Protein AF-A0A5C8KS01-F1 (afdb_monomer)

Nearest PDB structures (foldseek):
  8uso-assembly1_A  TM=6.488E-01  e=6.818E-02  Homo sapiens
  5ig3-assembly1_B  TM=6.214E-01  e=7.625E-02  Homo sapiens
  8uso-assembly1_C  TM=5.713E-01  e=5.153E-02  Homo sapiens
  1hkx-assembly1_C  TM=5.402E-01  e=4.357E-02  Mus musculus
  7rec-assembly1_E-2  TM=4.738E-01  e=1.193E-01  Homo sapiens

Organism: NCBI:txid2699169

Structure (mmCIF, N/CA/C/O backbone):
data_AF-A0A5C8KS01-F1
#
_entry.id   AF-A0A5C8KS01-F1
#
loop_
_atom_site.group_PDB
_atom_site.id
_atom_site.type_symbol
_atom_site.label_atom_id
_atom_site.label_alt_id
_atom_site.label_comp_id
_atom_site.label_asym_id
_atom_site.label_entity_id
_atom_site.label_seq_id
_atom_site.pdbx_PDB_ins_code
_atom_site.Cartn_x
_atom_site.Cartn_y
_atom_site.Cartn_z
_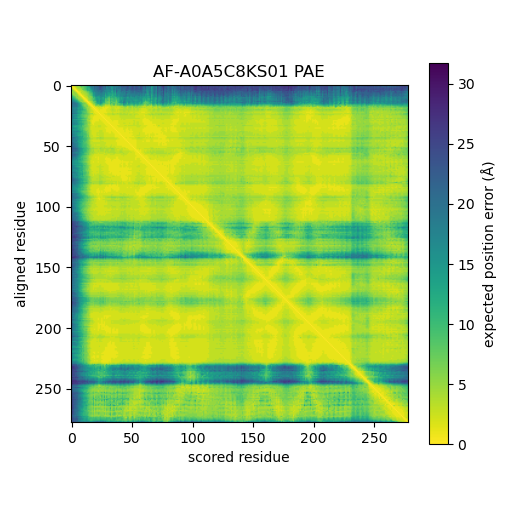atom_site.occupancy
_atom_site.B_iso_or_equiv
_atom_site.auth_seq_id
_atom_site.auth_comp_id
_atom_site.auth_asym_id
_atom_site.auth_atom_id
_atom_site.pdbx_PDB_model_num
ATOM 1 N N . MET A 1 1 ? -44.933 -13.388 -40.895 1.00 38.81 1 MET A N 1
ATOM 2 C CA . MET A 1 1 ? -43.788 -14.062 -40.245 1.00 38.81 1 MET A CA 1
ATOM 3 C C . MET A 1 1 ? -43.087 -13.058 -39.343 1.00 38.81 1 MET A C 1
ATOM 5 O O . MET A 1 1 ? -42.485 -12.131 -39.861 1.00 38.81 1 MET A O 1
ATOM 9 N N . LYS A 1 2 ? -43.243 -13.172 -38.019 1.00 42.97 2 LYS A N 1
ATOM 10 C CA . LYS A 1 2 ? -42.551 -12.335 -37.026 1.00 42.97 2 LYS A CA 1
ATOM 11 C C . LYS A 1 2 ? -41.500 -13.213 -36.349 1.00 42.97 2 LYS A C 1
ATOM 13 O O . LYS A 1 2 ? -41.870 -14.138 -35.637 1.00 42.97 2 LYS A O 1
ATOM 18 N N . VAL A 1 3 ? -40.223 -12.964 -36.625 1.00 56.62 3 VAL A N 1
ATOM 19 C CA . VAL A 1 3 ? -39.098 -13.614 -35.939 1.00 56.62 3 VAL A CA 1
ATOM 20 C C . VAL A 1 3 ? -38.734 -12.723 -34.757 1.00 56.62 3 VAL A C 1
ATOM 22 O O . VAL A 1 3 ? -38.250 -11.611 -34.945 1.00 56.62 3 VAL A O 1
ATOM 25 N N . ILE A 1 4 ? -39.047 -13.183 -33.547 1.00 58.53 4 ILE A N 1
ATOM 26 C CA . ILE A 1 4 ? -38.631 -12.556 -32.290 1.00 58.53 4 ILE A CA 1
ATOM 27 C C . ILE A 1 4 ? -37.258 -13.143 -31.961 1.00 58.53 4 ILE A C 1
ATOM 29 O O . ILE A 1 4 ? -37.157 -14.298 -31.554 1.00 58.53 4 ILE A O 1
ATOM 33 N N . LEU A 1 5 ? -36.201 -12.368 -32.205 1.00 64.25 5 LEU A N 1
ATOM 34 C CA . LEU A 1 5 ? -34.838 -12.708 -31.812 1.00 64.25 5 LEU A CA 1
ATOM 35 C C . LEU A 1 5 ? -34.655 -12.259 -30.356 1.00 64.25 5 LEU A C 1
ATOM 37 O O . LEU A 1 5 ? -34.513 -11.072 -30.075 1.00 64.25 5 LEU A O 1
ATOM 41 N N . ALA A 1 6 ? -34.756 -13.205 -29.426 1.00 59.91 6 ALA A N 1
ATOM 42 C CA . ALA A 1 6 ? -34.514 -12.970 -28.010 1.00 59.91 6 ALA A CA 1
ATOM 43 C C . ALA A 1 6 ? -33.000 -12.900 -27.761 1.00 59.91 6 ALA A C 1
ATOM 45 O O . ALA A 1 6 ? -32.322 -13.924 -27.686 1.00 59.91 6 ALA A O 1
ATOM 46 N N . THR A 1 7 ? -32.468 -11.683 -27.658 1.00 65.56 7 THR A N 1
ATOM 47 C CA . THR A 1 7 ? -31.100 -11.423 -27.201 1.00 65.56 7 THR A CA 1
ATOM 48 C C . THR A 1 7 ? -31.022 -11.746 -25.711 1.00 65.56 7 THR A C 1
ATOM 50 O O . THR A 1 7 ? -31.404 -10.941 -24.863 1.00 65.56 7 THR A O 1
ATOM 53 N N . LEU A 1 8 ? -30.571 -12.956 -25.389 1.00 63.75 8 LEU A N 1
ATOM 54 C CA . LEU A 1 8 ? -30.253 -13.370 -24.030 1.00 63.75 8 LEU A CA 1
ATOM 55 C C . LEU A 1 8 ? -28.977 -12.624 -23.603 1.00 63.75 8 LEU A C 1
ATOM 57 O O . LEU A 1 8 ? -27.866 -13.078 -23.867 1.00 63.75 8 LEU A O 1
ATOM 61 N N . LEU A 1 9 ? -29.136 -11.442 -22.997 1.00 60.03 9 LEU A N 1
ATOM 62 C CA . LEU A 1 9 ? -28.064 -10.776 -22.259 1.00 60.03 9 LEU A CA 1
ATOM 63 C C . LEU A 1 9 ? -27.711 -11.688 -21.075 1.00 60.03 9 LEU A C 1
ATOM 65 O O . LEU A 1 9 ? -28.352 -11.649 -20.026 1.00 60.03 9 LEU A O 1
ATOM 69 N N . LEU A 1 10 ? -26.718 -12.556 -21.259 1.00 58.12 10 LEU A N 1
ATOM 70 C CA . LEU A 1 10 ? -26.018 -13.202 -20.157 1.00 58.12 10 LEU A CA 1
ATOM 71 C C . LEU A 1 10 ? -25.282 -12.093 -19.405 1.00 58.12 10 LEU A C 1
ATOM 73 O O . LEU A 1 10 ? -24.136 -11.771 -19.706 1.00 58.12 10 LEU A O 1
ATOM 77 N N . ALA A 1 11 ? -25.977 -11.483 -18.446 1.00 54.34 11 ALA A N 1
ATOM 78 C CA . ALA A 1 11 ? -25.349 -10.776 -17.348 1.00 54.34 11 ALA A CA 1
ATOM 79 C C . ALA A 1 11 ? -24.559 -11.826 -16.565 1.00 54.34 11 ALA A C 1
ATOM 81 O O . ALA A 1 11 ? -25.055 -12.441 -15.622 1.00 54.34 11 ALA A O 1
ATOM 82 N N . VAL A 1 12 ? -23.343 -12.105 -17.032 1.00 55.62 12 VAL A N 1
ATOM 83 C CA . VAL A 1 12 ? -22.339 -12.776 -16.224 1.00 55.62 12 VAL A CA 1
ATOM 84 C C . VAL A 1 12 ? -22.032 -11.773 -15.127 1.00 55.62 12 VAL A C 1
ATOM 86 O O . VAL A 1 12 ? -21.225 -10.867 -15.315 1.00 55.62 12 VAL A O 1
ATOM 89 N N . SER A 1 13 ? -22.766 -11.868 -14.019 1.00 52.12 13 SER A N 1
ATOM 90 C CA . SER A 1 13 ? -22.406 -11.207 -12.777 1.00 52.12 13 SER A CA 1
ATOM 91 C C . SER A 1 13 ? -21.006 -11.702 -12.461 1.00 52.12 13 SER A C 1
ATOM 93 O O . SER A 1 13 ? -20.841 -12.839 -12.016 1.00 52.12 13 SER A O 1
ATOM 95 N N . GLY A 1 14 ? -20.000 -10.899 -12.812 1.00 59.09 14 GLY A N 1
ATOM 96 C CA . GLY A 1 14 ? -18.623 -11.179 -12.460 1.00 59.09 14 GLY A CA 1
ATOM 97 C C . GLY A 1 14 ? -18.620 -11.376 -10.959 1.00 59.09 14 GLY A C 1
ATOM 98 O O . GLY A 1 14 ? -18.949 -10.451 -10.219 1.00 59.09 14 GLY A O 1
ATOM 99 N N . VAL A 1 15 ? -18.370 -12.608 -10.518 1.00 61.62 15 VAL A N 1
ATOM 100 C CA . VAL A 1 15 ? -18.175 -12.886 -9.101 1.00 61.62 15 VAL A CA 1
ATOM 101 C C . VAL A 1 15 ? -16.979 -12.033 -8.723 1.00 61.62 15 VAL A C 1
ATOM 103 O O . VAL A 1 15 ? -15.867 -12.311 -9.169 1.00 61.62 15 VAL A O 1
ATOM 106 N N . ALA A 1 16 ? -17.236 -10.932 -8.015 1.00 70.38 16 ALA A N 1
ATOM 107 C CA . ALA A 1 16 ? -16.187 -10.046 -7.553 1.00 70.38 16 ALA A CA 1
ATOM 108 C C . ALA A 1 16 ? -15.245 -10.906 -6.714 1.00 70.38 16 ALA A C 1
ATOM 110 O O . ALA A 1 16 ? -15.645 -11.447 -5.680 1.00 70.38 16 ALA A O 1
ATOM 111 N N . ALA A 1 17 ? -14.031 -11.119 -7.220 1.00 84.69 17 ALA A N 1
ATOM 112 C CA . ALA A 1 17 ? -13.036 -11.895 -6.510 1.00 84.69 17 ALA A CA 1
ATOM 113 C C . ALA A 1 17 ? -12.771 -11.180 -5.185 1.00 84.69 17 ALA A C 1
ATOM 115 O O . ALA A 1 17 ? -12.508 -9.982 -5.172 1.00 84.69 17 ALA A O 1
ATOM 116 N N . ALA A 1 18 ? -12.893 -11.887 -4.071 1.00 89.31 18 ALA A N 1
ATOM 117 C CA . ALA A 1 18 ? -12.603 -11.342 -2.758 1.00 89.31 18 ALA A CA 1
ATOM 118 C C . ALA A 1 18 ? -11.564 -12.226 -2.082 1.00 89.31 18 ALA A C 1
ATOM 120 O O . ALA A 1 18 ? -11.649 -13.453 -2.147 1.00 89.31 18 ALA A O 1
ATOM 121 N N . THR A 1 19 ? -10.597 -11.590 -1.434 1.00 93.19 19 THR A N 1
ATOM 122 C CA . THR A 1 19 ? -9.573 -12.276 -0.654 1.00 93.19 19 THR A CA 1
ATOM 123 C C . THR A 1 19 ? -9.971 -12.224 0.811 1.00 93.19 19 THR A C 1
ATOM 125 O O . THR A 1 19 ? -10.168 -11.143 1.367 1.00 93.19 19 THR A O 1
ATOM 128 N N . THR A 1 20 ? -10.097 -13.382 1.453 1.00 94.31 20 THR A N 1
ATOM 129 C CA . THR A 1 20 ? -10.261 -13.453 2.908 1.00 94.31 20 THR A CA 1
ATOM 130 C C . THR A 1 20 ? -8.886 -13.531 3.559 1.00 94.31 20 THR A C 1
ATOM 132 O O . THR A 1 20 ? -8.084 -14.396 3.213 1.00 94.31 20 THR A O 1
ATOM 135 N N . ALA A 1 21 ? -8.616 -12.639 4.506 1.00 94.19 21 ALA A N 1
ATOM 136 C CA . ALA A 1 21 ? -7.351 -12.565 5.228 1.00 94.19 21 ALA A CA 1
ATOM 137 C C . ALA A 1 21 ? -7.592 -12.363 6.729 1.00 94.19 21 ALA A C 1
ATOM 139 O O . ALA A 1 21 ? -8.704 -12.050 7.159 1.00 94.19 21 ALA A O 1
ATOM 140 N N . ARG A 1 22 ? -6.557 -12.551 7.554 1.00 96.06 22 ARG A N 1
ATOM 141 C CA . ARG A 1 22 ? -6.653 -12.386 9.011 1.00 96.06 22 ARG A CA 1
ATOM 142 C C . ARG A 1 22 ? -5.567 -11.464 9.540 1.00 96.06 22 ARG A C 1
ATOM 144 O O . ARG A 1 22 ? -4.416 -11.575 9.140 1.00 96.06 22 ARG A O 1
ATOM 151 N N . ILE A 1 23 ? -5.942 -10.616 10.495 1.00 95.62 23 ILE A N 1
ATOM 152 C CA . ILE A 1 23 ? -5.022 -9.823 11.317 1.00 95.62 23 ILE A CA 1
ATOM 153 C C . ILE A 1 23 ? -5.225 -10.256 12.770 1.00 95.62 23 ILE A C 1
ATOM 155 O O . ILE A 1 23 ? -6.269 -9.984 13.382 1.00 95.62 23 ILE A O 1
ATOM 159 N N . GLY A 1 24 ? -4.257 -11.000 13.306 1.00 93.94 24 GLY A N 1
ATOM 160 C CA . GLY A 1 24 ? -4.419 -11.719 14.567 1.00 93.94 24 GLY A CA 1
ATOM 161 C C . GLY A 1 24 ? -5.619 -12.672 14.490 1.00 93.94 24 GLY A C 1
ATOM 162 O O . GLY A 1 24 ? -5.724 -13.517 13.600 1.00 93.94 24 GLY A O 1
ATOM 163 N N . THR A 1 25 ? -6.583 -12.514 15.396 1.00 93.44 25 THR A N 1
ATOM 164 C CA . THR A 1 25 ? -7.806 -13.334 15.411 1.00 93.44 25 THR A CA 1
ATOM 165 C C . THR A 1 25 ? -8.921 -12.809 14.507 1.00 93.44 25 THR A C 1
ATOM 167 O O . THR A 1 25 ? -9.882 -13.545 14.272 1.00 93.44 25 THR A O 1
ATOM 170 N N . THR A 1 26 ? -8.805 -11.585 13.982 1.00 94.94 26 THR A N 1
ATOM 171 C CA . THR A 1 26 ? -9.878 -10.910 13.234 1.00 94.94 26 THR A CA 1
ATOM 172 C C . THR A 1 26 ? -9.783 -11.226 11.749 1.00 94.94 26 THR A C 1
ATOM 174 O O . THR A 1 26 ? -8.729 -11.056 11.144 1.00 94.94 26 THR A O 1
ATOM 177 N N . GLU A 1 27 ? -10.885 -11.689 11.168 1.00 96.50 27 GLU A N 1
ATOM 178 C CA . GLU A 1 27 ? -11.001 -11.977 9.738 1.00 96.50 27 GLU A CA 1
ATOM 179 C C . GLU A 1 27 ? -11.534 -10.762 8.971 1.00 96.50 27 GLU A C 1
ATOM 181 O O . GLU A 1 27 ? -12.438 -10.063 9.442 1.00 96.50 27 GLU A O 1
ATOM 186 N N . PHE A 1 28 ? -10.977 -10.538 7.785 1.00 96.50 28 PHE A N 1
ATOM 187 C CA . PHE A 1 28 ? -11.340 -9.475 6.860 1.00 96.50 28 PHE A CA 1
ATOM 188 C C . PHE A 1 28 ? -11.612 -10.051 5.476 1.00 96.50 28 PHE A C 1
ATOM 190 O O . PHE A 1 28 ? -10.898 -10.935 5.009 1.00 96.50 28 PHE A O 1
ATOM 197 N N . THR A 1 29 ? -12.615 -9.502 4.803 1.00 97.62 29 THR A N 1
ATOM 198 C CA . THR A 1 29 ? -12.846 -9.709 3.372 1.00 97.62 29 THR A CA 1
ATOM 199 C C . THR A 1 29 ? -12.357 -8.484 2.612 1.00 97.62 29 THR A C 1
ATOM 201 O O . THR A 1 29 ? -12.877 -7.390 2.809 1.00 97.62 29 THR A O 1
ATOM 204 N N . VAL A 1 30 ? -11.369 -8.650 1.741 1.00 97.69 30 VAL A N 1
ATOM 205 C CA . VAL A 1 30 ? -10.833 -7.587 0.887 1.00 97.69 30 VAL A CA 1
ATOM 206 C C . VAL A 1 30 ? -11.324 -7.845 -0.541 1.00 97.69 30 VAL A C 1
ATOM 208 O O . VAL A 1 30 ? -10.751 -8.692 -1.232 1.00 97.69 30 VAL A O 1
ATOM 211 N N . PRO A 1 31 ? -12.420 -7.202 -0.989 1.00 97.62 31 PRO A N 1
ATOM 212 C CA . PRO A 1 31 ? -12.897 -7.359 -2.358 1.00 97.62 31 PRO A CA 1
ATOM 213 C C . PRO A 1 31 ? -11.885 -6.784 -3.352 1.00 97.62 31 PRO A C 1
ATOM 215 O O . PRO A 1 31 ? -11.212 -5.793 -3.061 1.00 97.62 31 PRO A O 1
ATOM 218 N N . ALA A 1 32 ? -11.805 -7.379 -4.539 1.00 97.56 32 ALA A N 1
ATOM 219 C CA . ALA A 1 32 ? -11.069 -6.803 -5.650 1.00 97.56 32 ALA A CA 1
ATOM 220 C C . ALA A 1 32 ? -11.732 -5.486 -6.092 1.00 97.56 32 ALA A C 1
ATOM 222 O O . ALA A 1 32 ? -12.962 -5.429 -6.201 1.00 97.56 32 ALA A O 1
ATOM 223 N N . PRO A 1 33 ? -10.940 -4.440 -6.375 1.00 97.31 33 PRO A N 1
ATOM 224 C CA . PRO A 1 33 ? -11.436 -3.247 -7.048 1.00 97.31 33 PRO A CA 1
ATOM 225 C C . PRO A 1 33 ? -12.051 -3.582 -8.418 1.00 97.31 33 PRO A C 1
ATOM 227 O O . PRO A 1 33 ? -11.681 -4.568 -9.064 1.00 97.31 33 PRO A O 1
ATOM 230 N N . GLU A 1 34 ? -12.971 -2.745 -8.900 1.00 95.56 34 GLU A N 1
ATOM 231 C CA . GLU A 1 34 ? -13.592 -2.931 -10.216 1.00 95.56 34 GLU A CA 1
ATOM 232 C C . GLU A 1 34 ? -12.546 -2.910 -11.343 1.00 95.56 34 GLU A C 1
ATOM 234 O O . GLU A 1 34 ? -11.764 -1.972 -11.462 1.00 95.56 34 GLU A O 1
ATOM 239 N N . GLY A 1 35 ? -12.538 -3.947 -12.188 1.00 96.25 35 GLY A N 1
ATOM 240 C CA . GLY A 1 35 ? -11.559 -4.093 -13.275 1.00 96.25 35 GLY A CA 1
ATOM 241 C C . GLY A 1 35 ? -10.205 -4.665 -12.839 1.00 96.25 35 GLY A C 1
ATOM 242 O O . GLY A 1 35 ? -9.292 -4.773 -13.664 1.00 96.25 35 GLY A O 1
ATOM 243 N N . PHE A 1 36 ? -10.077 -5.079 -11.575 1.00 97.69 36 PHE A N 1
ATOM 244 C CA . PHE A 1 36 ? -8.872 -5.687 -11.020 1.00 97.69 36 PHE A CA 1
ATOM 245 C C . PHE A 1 36 ? -9.106 -7.155 -10.643 1.00 97.69 36 PHE A C 1
ATOM 247 O O . PHE A 1 36 ? -10.237 -7.613 -10.472 1.00 97.69 36 PHE A O 1
ATOM 254 N N . ALA A 1 37 ? -8.016 -7.909 -10.553 1.00 96.81 37 ALA A N 1
ATOM 255 C CA . ALA A 1 37 ? -7.983 -9.297 -10.115 1.00 96.81 37 ALA A CA 1
ATOM 256 C C . ALA A 1 37 ? -6.896 -9.476 -9.043 1.00 96.81 37 ALA A C 1
ATOM 258 O O . ALA A 1 37 ? -5.890 -8.757 -9.076 1.00 96.81 37 ALA A O 1
ATOM 259 N N . PRO A 1 38 ? -7.082 -10.396 -8.080 1.00 97.06 38 PRO A N 1
ATOM 260 C CA . PRO A 1 38 ? -6.077 -10.653 -7.057 1.00 97.06 38 PRO A CA 1
ATOM 261 C C . PRO A 1 38 ? -4.793 -11.187 -7.695 1.00 97.06 38 PRO A C 1
ATOM 263 O O . PRO A 1 38 ? -4.845 -12.035 -8.586 1.00 97.06 38 PRO A O 1
ATOM 266 N N . ALA A 1 39 ? -3.648 -10.707 -7.221 1.00 96.38 39 ALA A N 1
ATOM 267 C CA . ALA A 1 39 ? -2.373 -11.356 -7.464 1.00 96.38 39 ALA A CA 1
ATOM 268 C C . ALA A 1 39 ? -2.343 -12.675 -6.677 1.00 96.38 39 ALA A C 1
ATOM 270 O O . ALA A 1 39 ? -2.683 -12.701 -5.494 1.00 96.38 39 ALA A O 1
ATOM 271 N N . THR A 1 40 ? -1.963 -13.771 -7.330 1.00 96.56 40 THR A N 1
ATOM 272 C CA . THR A 1 40 ? -1.972 -15.116 -6.735 1.00 96.56 40 THR A CA 1
ATOM 273 C C . THR A 1 40 ? -0.621 -15.794 -6.887 1.00 96.56 40 THR A C 1
ATOM 275 O O . THR A 1 40 ? 0.107 -15.501 -7.832 1.00 96.56 40 THR A O 1
ATOM 278 N N . ALA A 1 41 ? -0.329 -16.776 -6.031 1.00 96.44 41 ALA A N 1
ATOM 279 C CA . ALA A 1 41 ? 0.912 -17.555 -6.081 1.00 96.44 41 ALA A CA 1
ATOM 280 C C . ALA A 1 41 ? 1.184 -18.230 -7.443 1.00 96.44 41 ALA A C 1
ATOM 282 O O . ALA A 1 41 ? 2.341 -18.449 -7.790 1.00 96.44 41 ALA A O 1
ATOM 283 N N . ASP A 1 42 ? 0.143 -18.498 -8.240 1.00 97.25 42 ASP A N 1
ATOM 284 C CA . ASP A 1 42 ? 0.271 -19.056 -9.595 1.00 97.25 42 ASP A CA 1
ATOM 285 C C . ASP A 1 42 ? 0.881 -18.075 -10.618 1.00 97.25 42 ASP A C 1
ATOM 287 O O . ASP A 1 42 ? 1.330 -18.490 -11.686 1.00 97.25 42 ASP A O 1
ATOM 291 N N . MET A 1 43 ? 0.934 -16.776 -10.309 1.00 96.88 43 MET A N 1
ATOM 292 C CA . MET A 1 43 ? 1.502 -15.736 -11.173 1.00 96.88 43 MET A CA 1
ATOM 293 C C . MET A 1 43 ? 3.030 -15.674 -11.040 1.00 96.88 43 MET A C 1
ATOM 295 O O . MET A 1 43 ? 3.594 -14.650 -10.654 1.00 96.88 43 MET A O 1
ATOM 299 N N . VAL A 1 44 ? 3.724 -16.776 -11.314 1.00 95.69 44 VAL A N 1
ATOM 300 C CA . VAL A 1 44 ? 5.193 -16.850 -11.240 1.00 95.69 44 VAL A CA 1
ATOM 301 C C . VAL A 1 44 ? 5.799 -16.271 -12.523 1.00 95.69 44 VAL A C 1
ATOM 303 O O . VAL A 1 44 ? 5.455 -16.762 -13.591 1.00 95.69 44 VAL A O 1
ATOM 306 N N . PRO A 1 45 ? 6.726 -15.292 -12.471 1.00 92.38 45 PRO A N 1
ATOM 307 C CA . PRO A 1 45 ? 7.528 -14.895 -11.306 1.00 92.38 45 PRO A CA 1
ATOM 308 C C . PRO A 1 45 ? 7.030 -13.646 -10.565 1.00 92.38 45 PRO A C 1
ATOM 310 O O . PRO A 1 45 ? 7.684 -13.199 -9.626 1.00 92.38 45 PRO A O 1
ATOM 313 N N . LEU A 1 46 ? 5.914 -13.053 -10.987 1.00 92.06 46 LEU A N 1
ATOM 314 C CA . LEU A 1 46 ? 5.434 -11.786 -10.446 1.00 92.06 46 LEU A CA 1
ATOM 315 C C . LEU A 1 46 ? 5.077 -11.858 -8.955 1.00 92.06 46 LEU A C 1
ATOM 317 O O . LEU A 1 46 ? 5.437 -10.952 -8.213 1.00 92.06 46 LEU A O 1
ATOM 321 N N . TYR A 1 47 ? 4.362 -12.889 -8.505 1.00 94.38 47 TYR A N 1
ATOM 322 C CA . TYR A 1 47 ? 3.858 -12.924 -7.129 1.00 94.38 47 TYR A CA 1
ATOM 323 C C . TYR A 1 47 ? 4.980 -12.928 -6.072 1.00 94.38 47 TYR A C 1
ATOM 325 O O . TYR A 1 47 ? 4.965 -12.038 -5.223 1.00 94.38 47 TYR A O 1
ATOM 333 N N . PRO A 1 48 ? 6.016 -13.793 -6.160 1.00 90.81 48 PRO A N 1
ATOM 334 C CA . PRO A 1 48 ? 7.170 -13.703 -5.262 1.00 90.81 48 PRO A CA 1
ATOM 335 C C . PRO A 1 48 ? 7.856 -12.335 -5.299 1.00 90.81 48 PRO A C 1
ATOM 337 O O . PRO A 1 48 ? 8.302 -11.837 -4.270 1.00 90.81 48 PRO A O 1
ATOM 340 N N . LEU A 1 49 ? 7.916 -11.698 -6.474 1.00 86.62 49 LEU A N 1
ATOM 341 C CA . LEU A 1 49 ? 8.467 -10.353 -6.594 1.00 86.62 49 LEU A CA 1
ATOM 342 C C . LEU A 1 49 ? 7.638 -9.329 -5.807 1.00 86.62 49 LEU A C 1
ATOM 344 O O . LEU A 1 49 ? 8.206 -8.527 -5.071 1.00 86.62 49 LEU A O 1
ATOM 348 N N . LEU A 1 50 ? 6.310 -9.363 -5.920 1.00 89.50 50 LEU A N 1
ATOM 349 C CA . LEU A 1 50 ? 5.438 -8.487 -5.133 1.00 89.50 50 LEU A CA 1
ATOM 350 C C . LEU A 1 50 ? 5.641 -8.690 -3.624 1.00 89.50 50 LEU A C 1
ATOM 352 O O . LEU A 1 50 ? 5.688 -7.702 -2.897 1.00 89.50 50 LEU A O 1
ATOM 356 N N . GLU A 1 51 ? 5.859 -9.927 -3.164 1.00 88.88 51 GLU A N 1
ATOM 357 C CA . GLU A 1 51 ? 6.140 -10.227 -1.752 1.00 88.88 51 GLU A CA 1
ATOM 358 C C . GLU A 1 51 ? 7.469 -9.628 -1.265 1.00 88.88 51 GLU A C 1
ATOM 360 O O . GLU A 1 51 ? 7.527 -9.102 -0.153 1.00 88.88 51 GLU A O 1
ATOM 365 N N . THR A 1 52 ? 8.523 -9.616 -2.097 1.00 83.62 52 THR A N 1
ATOM 366 C CA . THR A 1 52 ? 9.776 -8.899 -1.758 1.00 83.62 52 THR A CA 1
ATOM 367 C C . THR A 1 52 ? 9.564 -7.397 -1.594 1.00 83.62 52 THR A C 1
ATOM 369 O O . THR A 1 52 ? 10.353 -6.716 -0.936 1.00 83.62 52 THR A O 1
ATOM 372 N N . PHE A 1 53 ? 8.472 -6.896 -2.174 1.00 82.06 53 PHE A N 1
ATOM 373 C CA . PHE A 1 53 ? 8.070 -5.508 -2.140 1.00 82.06 53 PHE A CA 1
ATOM 374 C C . PHE A 1 53 ? 7.000 -5.187 -1.078 1.00 82.06 53 PHE A C 1
ATOM 376 O O . PHE A 1 53 ? 6.358 -4.130 -1.106 1.00 82.06 53 PHE A O 1
ATOM 383 N N . VAL A 1 54 ? 6.864 -6.053 -0.075 1.00 86.56 54 VAL A N 1
ATOM 384 C CA . VAL A 1 54 ? 6.167 -5.753 1.176 1.00 86.56 54 VAL A CA 1
ATOM 385 C C . VAL A 1 54 ? 7.205 -5.399 2.238 1.00 86.56 54 VAL A C 1
ATOM 387 O O . VAL A 1 54 ? 8.203 -6.091 2.427 1.00 86.56 54 VAL A O 1
ATOM 390 N N . ALA A 1 55 ? 6.984 -4.288 2.938 1.00 83.50 55 ALA A N 1
ATOM 391 C CA . ALA A 1 55 ? 7.829 -3.888 4.055 1.00 83.50 55 ALA A CA 1
ATOM 392 C C . ALA A 1 55 ? 7.907 -5.007 5.105 1.00 83.50 55 ALA A C 1
ATOM 394 O O . ALA A 1 55 ? 6.879 -5.526 5.512 1.00 83.50 55 ALA A O 1
ATOM 395 N N . ASP A 1 56 ? 9.083 -5.281 5.666 1.00 84.62 56 ASP A N 1
ATOM 396 C CA . ASP A 1 56 ? 9.266 -6.209 6.801 1.00 84.62 56 ASP A CA 1
ATOM 397 C C . ASP A 1 56 ? 8.566 -5.754 8.091 1.00 84.62 56 ASP A C 1
ATOM 399 O O . ASP A 1 56 ? 8.495 -6.490 9.071 1.00 84.62 56 ASP A O 1
ATOM 403 N N . THR A 1 57 ? 8.058 -4.523 8.100 1.00 86.25 57 THR A N 1
ATOM 404 C CA . THR A 1 57 ? 7.225 -3.968 9.169 1.00 86.25 57 THR A CA 1
ATOM 405 C C . THR A 1 57 ? 5.727 -4.133 8.905 1.00 86.25 57 THR A C 1
ATOM 407 O O . THR A 1 57 ? 4.934 -3.872 9.813 1.00 86.25 57 THR A O 1
ATOM 410 N N . ASN A 1 58 ? 5.340 -4.618 7.721 1.00 92.56 58 ASN A N 1
ATOM 411 C CA . ASN A 1 58 ? 3.959 -4.836 7.305 1.00 92.56 58 ASN A CA 1
ATOM 412 C C . ASN A 1 58 ? 3.691 -6.302 6.953 1.00 92.56 58 ASN A C 1
ATOM 414 O O . ASN A 1 58 ? 4.566 -7.034 6.505 1.00 92.56 58 ASN A O 1
ATOM 418 N N . GLY A 1 59 ? 2.445 -6.722 7.145 1.00 94.94 59 GLY A N 1
ATOM 419 C CA . GLY A 1 59 ? 1.894 -7.892 6.478 1.00 94.94 59 GLY A CA 1
ATOM 420 C C . GLY A 1 59 ? 1.017 -7.442 5.317 1.00 94.94 59 GLY A C 1
ATOM 421 O O . GLY A 1 59 ? 0.302 -6.443 5.429 1.00 94.94 59 GLY A O 1
ATOM 422 N N . GLU A 1 60 ? 1.061 -8.171 4.207 1.00 95.50 60 GLU A N 1
ATOM 423 C CA . GLU A 1 60 ? 0.134 -7.977 3.094 1.00 95.50 60 GLU A CA 1
ATOM 424 C C . GLU A 1 60 ? -1.086 -8.891 3.255 1.00 95.50 60 GLU A C 1
ATOM 426 O O . GLU A 1 60 ? -0.970 -10.071 3.578 1.00 95.50 60 GLU A O 1
ATOM 431 N N . LEU A 1 61 ? -2.274 -8.321 3.058 1.00 96.25 61 LEU A N 1
ATOM 432 C CA . LEU A 1 61 ? -3.552 -9.035 3.057 1.00 96.25 61 LEU A CA 1
ATOM 433 C C . LEU A 1 61 ? -3.947 -9.444 1.642 1.00 96.25 61 LEU A C 1
ATOM 435 O O . LEU A 1 61 ? -4.491 -10.526 1.439 1.00 96.25 61 LEU A O 1
ATOM 439 N N . ALA A 1 62 ? -3.735 -8.543 0.684 1.00 96.94 62 ALA A N 1
ATOM 440 C CA . ALA A 1 62 ? -4.041 -8.762 -0.718 1.00 96.94 62 ALA A CA 1
ATOM 441 C C . ALA A 1 62 ? -3.317 -7.737 -1.594 1.00 96.94 62 ALA A C 1
ATOM 443 O O . ALA A 1 62 ? -3.207 -6.566 -1.230 1.00 96.94 62 ALA A O 1
ATOM 444 N N . SER A 1 63 ? -2.927 -8.167 -2.786 1.00 96.94 63 SER A N 1
ATOM 445 C CA . SER A 1 63 ? -2.482 -7.305 -3.877 1.00 96.94 63 SER A CA 1
ATOM 446 C C . SER A 1 63 ? -3.400 -7.516 -5.076 1.00 96.94 63 SER A C 1
ATOM 448 O O . SER A 1 63 ? -3.841 -8.638 -5.328 1.00 96.94 63 SER A O 1
ATOM 450 N N . PHE A 1 64 ? -3.707 -6.453 -5.818 1.00 97.62 64 PHE A N 1
ATOM 451 C CA . PHE A 1 64 ? -4.588 -6.515 -6.984 1.00 97.62 64 PHE A CA 1
ATOM 452 C C . PHE A 1 64 ? -3.952 -5.842 -8.193 1.00 97.62 64 PHE A C 1
ATOM 454 O O . PHE A 1 64 ? -3.427 -4.732 -8.102 1.00 97.62 64 PHE A O 1
ATOM 461 N N . LEU A 1 65 ? -4.056 -6.507 -9.338 1.00 96.88 65 LEU A N 1
ATOM 462 C CA . LEU A 1 65 ? -3.548 -6.065 -10.634 1.00 96.88 65 LEU A CA 1
ATOM 463 C C . LEU A 1 65 ? -4.721 -5.779 -11.562 1.00 96.88 65 LEU A C 1
ATOM 465 O O . LEU A 1 65 ? -5.801 -6.345 -11.375 1.00 96.88 65 LEU A O 1
ATOM 469 N N . SER A 1 66 ? -4.525 -4.937 -12.579 1.00 97.12 66 SER A N 1
ATOM 470 C CA . SER A 1 66 ? -5.529 -4.822 -13.640 1.00 97.12 66 SER A CA 1
ATOM 471 C C . SER A 1 66 ? -5.809 -6.214 -14.223 1.00 97.12 66 SER A C 1
ATOM 473 O O . SER A 1 66 ? -4.906 -7.050 -14.292 1.00 97.12 66 SER A O 1
ATOM 475 N N . GLN A 1 67 ? -7.041 -6.507 -14.647 1.00 96.75 67 GLN A N 1
ATOM 476 C CA . GLN A 1 67 ? -7.356 -7.830 -15.214 1.00 96.75 67 GLN A CA 1
ATOM 477 C C . GLN A 1 67 ? -6.447 -8.199 -16.399 1.00 96.75 67 GLN A C 1
ATOM 479 O O . GLN A 1 67 ? -6.079 -9.363 -16.557 1.00 96.75 67 GLN A O 1
ATOM 484 N N . ALA A 1 68 ? -6.050 -7.208 -17.204 1.00 96.56 68 ALA A N 1
ATOM 485 C CA . ALA A 1 68 ? -5.107 -7.395 -18.301 1.00 96.56 68 ALA A CA 1
ATOM 486 C C . ALA A 1 68 ? -3.708 -7.790 -17.798 1.00 96.56 68 ALA A C 1
ATOM 488 O O . ALA A 1 68 ? -3.110 -8.732 -18.320 1.00 96.56 68 ALA A O 1
ATOM 489 N N . ASP A 1 69 ? -3.201 -7.116 -16.763 1.00 96.81 69 ASP A N 1
ATOM 490 C CA . ASP A 1 69 ? -1.904 -7.434 -16.165 1.00 96.81 69 ASP A CA 1
ATOM 491 C C . ASP A 1 69 ? -1.929 -8.784 -15.445 1.00 96.81 69 ASP A C 1
ATOM 493 O O . ASP A 1 69 ? -1.007 -9.575 -15.616 1.00 96.81 69 ASP A O 1
ATOM 497 N N . ALA A 1 70 ? -3.004 -9.098 -14.720 1.00 96.94 70 ALA A N 1
ATOM 498 C CA . ALA A 1 70 ? -3.202 -10.404 -14.099 1.00 96.94 70 ALA A CA 1
ATOM 499 C C . ALA A 1 70 ? -3.188 -11.534 -15.142 1.00 96.94 70 ALA A C 1
ATOM 501 O O . ALA A 1 70 ? -2.518 -12.545 -14.950 1.00 96.94 70 ALA A O 1
ATOM 502 N N . ALA A 1 71 ? -3.865 -11.356 -16.283 1.00 96.88 71 ALA A N 1
ATOM 503 C CA . ALA A 1 71 ? -3.877 -12.351 -17.355 1.00 96.88 71 ALA A CA 1
ATOM 504 C C . ALA A 1 71 ? -2.484 -12.590 -17.963 1.00 96.88 71 ALA A C 1
ATOM 506 O O . ALA A 1 71 ? -2.152 -13.728 -18.294 1.00 96.88 71 ALA A O 1
ATOM 507 N N . ARG A 1 72 ? -1.663 -11.539 -18.089 1.00 96.81 72 ARG A N 1
ATOM 508 C CA .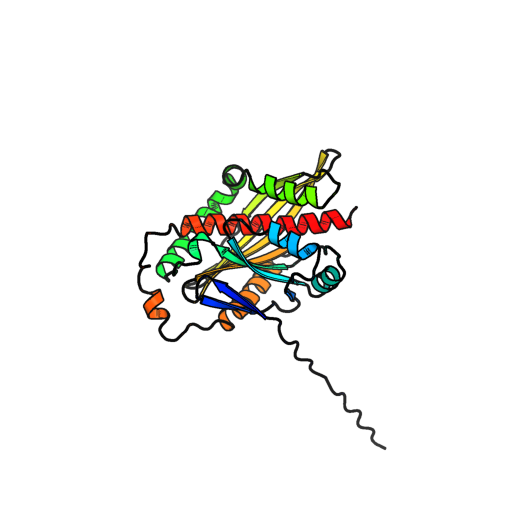 ARG A 1 72 ? -0.259 -11.651 -18.520 1.00 96.81 72 ARG A CA 1
ATOM 509 C C . ARG A 1 72 ? 0.608 -12.313 -17.451 1.00 96.81 72 ARG A C 1
ATOM 511 O O . ARG A 1 72 ? 1.414 -13.183 -17.766 1.00 96.81 72 ARG A O 1
ATOM 518 N N . ALA A 1 73 ? 0.394 -11.965 -16.186 1.00 96.62 73 ALA A N 1
ATOM 519 C CA . ALA A 1 73 ? 1.108 -12.553 -15.060 1.00 96.62 73 ALA A CA 1
ATOM 520 C C . ALA A 1 73 ? 0.858 -14.063 -14.930 1.00 96.62 73 ALA A C 1
ATOM 522 O O . ALA A 1 73 ? 1.788 -14.827 -14.685 1.00 96.62 73 ALA A O 1
ATOM 523 N N . MET A 1 74 ? -0.368 -14.516 -15.205 1.00 97.25 74 MET A N 1
ATOM 524 C CA . MET A 1 74 ? -0.712 -15.942 -15.282 1.00 97.25 74 MET A CA 1
ATOM 525 C C . MET A 1 74 ? -0.008 -16.689 -16.427 1.00 97.25 74 MET A C 1
ATOM 527 O O . MET A 1 74 ? 0.070 -17.914 -16.401 1.00 97.25 74 MET A O 1
ATOM 531 N N . GLN A 1 75 ? 0.497 -15.977 -17.436 1.00 97.25 75 GLN A N 1
ATOM 532 C CA . GLN A 1 75 ? 1.293 -16.544 -18.534 1.00 97.25 75 GLN A CA 1
ATOM 533 C C . GLN A 1 75 ? 2.799 -16.522 -18.231 1.00 97.25 75 GLN A C 1
ATOM 535 O O . GLN A 1 75 ? 3.611 -16.872 -19.085 1.00 97.25 75 GLN A O 1
ATOM 540 N N . GLY A 1 76 ? 3.175 -16.120 -17.017 1.00 95.00 76 GLY A N 1
ATOM 541 C CA . GLY A 1 76 ? 4.556 -16.028 -16.565 1.00 95.00 76 GLY A CA 1
ATOM 542 C C . GLY A 1 76 ? 5.276 -14.741 -16.955 1.00 95.00 76 GLY A C 1
ATOM 543 O O . GLY A 1 76 ? 6.498 -14.648 -16.826 1.00 95.00 76 GLY A O 1
ATOM 544 N N . GLU A 1 77 ? 4.541 -13.731 -17.423 1.00 94.19 77 GLU A N 1
ATOM 545 C CA . GLU A 1 77 ? 5.102 -12.410 -17.691 1.00 94.19 77 GLU A CA 1
ATOM 546 C C . GLU A 1 77 ? 5.145 -11.550 -16.420 1.00 94.19 77 GLU A C 1
ATOM 548 O O . GLU A 1 77 ? 4.314 -11.684 -15.527 1.00 94.19 77 GLU A O 1
ATOM 553 N N . ILE A 1 78 ? 6.076 -10.595 -16.360 1.00 91.69 78 ILE A N 1
ATOM 554 C CA . ILE A 1 78 ? 5.992 -9.482 -15.407 1.00 91.69 78 ILE A CA 1
ATOM 555 C C . ILE A 1 78 ? 5.359 -8.296 -16.159 1.00 91.69 78 ILE A C 1
ATOM 557 O O . ILE A 1 78 ? 6.014 -7.708 -17.026 1.00 91.69 78 ILE A O 1
ATOM 561 N N . PRO A 1 79 ? 4.072 -7.977 -15.924 1.00 94.31 79 PRO A N 1
ATOM 562 C CA . PRO A 1 79 ? 3.399 -6.858 -16.572 1.00 94.31 79 PRO A CA 1
ATOM 563 C C . PRO A 1 79 ? 3.897 -5.516 -16.029 1.00 94.31 79 PRO A C 1
ATOM 565 O O . PRO A 1 79 ? 4.571 -5.481 -15.014 1.00 94.31 79 PRO A O 1
ATOM 568 N N . GLU A 1 80 ? 3.537 -4.403 -16.676 1.00 90.31 80 GLU A N 1
ATOM 569 C CA . GLU A 1 80 ? 3.996 -3.060 -16.276 1.00 90.31 80 GLU A CA 1
ATOM 570 C C . GLU A 1 80 ? 3.380 -2.593 -14.951 1.00 90.31 80 GLU A C 1
ATOM 572 O O . GLU A 1 80 ? 4.019 -1.846 -14.221 1.00 90.31 80 GLU A O 1
ATOM 577 N N . MET A 1 81 ? 2.165 -3.057 -14.629 1.00 92.44 81 MET A N 1
ATOM 578 C CA . MET A 1 81 ? 1.440 -2.715 -13.399 1.00 92.44 81 MET A CA 1
ATOM 579 C C . MET A 1 81 ? 1.259 -1.207 -13.200 1.00 92.44 81 MET A C 1
ATOM 581 O O . MET A 1 81 ? 1.357 -0.709 -12.079 1.00 92.44 81 MET A O 1
ATOM 585 N N . SER A 1 82 ? 0.975 -0.475 -14.283 1.00 91.31 82 SER A N 1
ATOM 586 C CA . SER A 1 82 ? 0.811 0.986 -14.260 1.00 91.31 82 SER A CA 1
ATOM 587 C C . SER A 1 82 ? -0.230 1.448 -13.239 1.00 91.31 82 SER A C 1
ATOM 589 O O . SER A 1 82 ? -0.132 2.554 -12.722 1.00 91.31 82 SER A O 1
ATOM 591 N N . ARG A 1 83 ? -1.216 0.590 -12.948 1.00 96.50 83 ARG A N 1
ATOM 592 C CA . ARG A 1 83 ? -2.215 0.770 -11.898 1.00 96.50 83 ARG A CA 1
ATOM 593 C C . ARG A 1 83 ? -2.356 -0.518 -11.104 1.00 96.50 83 ARG A C 1
ATOM 595 O O . ARG A 1 83 ? -2.511 -1.588 -11.697 1.00 96.50 83 ARG A O 1
ATOM 602 N N . ARG A 1 84 ? -2.334 -0.428 -9.777 1.00 97.00 84 ARG A N 1
ATOM 603 C CA . ARG A 1 84 ? -2.505 -1.585 -8.884 1.00 97.00 84 ARG A CA 1
ATOM 604 C C . ARG A 1 84 ? -2.941 -1.160 -7.488 1.00 97.00 84 ARG A C 1
ATOM 606 O O . ARG A 1 84 ? -2.821 0.008 -7.125 1.00 97.00 84 ARG A O 1
ATOM 613 N N . PHE A 1 85 ? -3.376 -2.131 -6.695 1.00 97.94 85 PHE A N 1
ATOM 614 C CA . PHE A 1 85 ? -3.757 -1.923 -5.302 1.00 97.94 85 PHE A CA 1
ATOM 615 C C . PHE A 1 85 ? -3.031 -2.894 -4.378 1.00 97.94 85 PHE A C 1
ATOM 617 O O . PHE A 1 85 ? -2.664 -3.991 -4.796 1.00 97.94 85 PHE A O 1
ATOM 624 N N . SER A 1 86 ? -2.839 -2.502 -3.121 1.00 97.44 86 SER A N 1
ATOM 625 C CA . SER A 1 86 ? -2.338 -3.387 -2.062 1.00 97.44 86 SER A CA 1
ATOM 626 C C . SER A 1 86 ? -3.016 -3.037 -0.742 1.00 97.44 86 SER A C 1
ATOM 628 O O . SER A 1 86 ? -3.192 -1.864 -0.417 1.00 97.44 86 SER A O 1
ATOM 630 N N . ALA A 1 87 ? -3.441 -4.056 -0.002 1.00 97.44 87 ALA A N 1
ATOM 631 C CA . ALA A 1 87 ? -3.994 -3.943 1.338 1.00 97.44 87 ALA A CA 1
ATOM 632 C C . ALA A 1 87 ? -2.982 -4.526 2.318 1.00 97.44 87 ALA A C 1
ATOM 634 O O . ALA A 1 87 ? -2.622 -5.697 2.211 1.00 97.44 87 ALA A O 1
ATOM 635 N N . GLN A 1 88 ? -2.541 -3.724 3.279 1.00 96.88 88 GLN A N 1
ATOM 636 C CA . GLN A 1 88 ? -1.510 -4.099 4.242 1.00 96.88 88 GLN A CA 1
ATOM 637 C C . GLN A 1 88 ? -1.935 -3.762 5.671 1.00 96.88 88 GLN A C 1
ATOM 639 O O . GLN A 1 88 ? -2.926 -3.067 5.903 1.00 96.88 88 GLN A O 1
ATOM 644 N N . TYR A 1 89 ? -1.170 -4.248 6.641 1.00 95.50 89 TYR A N 1
ATOM 645 C CA . TYR A 1 89 ? -1.302 -3.891 8.050 1.00 95.50 89 TYR A CA 1
ATOM 646 C C . TYR A 1 89 ? 0.076 -3.849 8.723 1.00 95.50 89 TYR A C 1
ATOM 648 O O . TYR A 1 89 ? 0.955 -4.624 8.344 1.00 95.50 89 TYR A O 1
ATOM 656 N N . PRO A 1 90 ? 0.287 -2.997 9.740 1.00 93.62 90 PRO A N 1
ATOM 657 C CA . PRO A 1 90 ? 1.545 -2.989 10.477 1.00 93.62 90 PRO A CA 1
ATOM 658 C C . PRO A 1 90 ? 1.661 -4.236 11.366 1.00 93.62 90 PRO A C 1
ATOM 660 O O . PRO A 1 90 ? 0.811 -4.480 12.225 1.00 93.62 90 PRO A O 1
ATOM 663 N N . LEU A 1 91 ? 2.741 -5.011 11.213 1.00 93.38 91 LEU A N 1
ATOM 664 C CA . LEU A 1 91 ? 2.965 -6.258 11.964 1.00 93.38 91 LEU A CA 1
ATOM 665 C C . LEU A 1 91 ? 3.036 -6.023 13.472 1.00 93.38 91 LEU A C 1
ATOM 667 O O . LEU A 1 91 ? 2.491 -6.808 14.245 1.00 93.38 91 LEU A O 1
ATOM 671 N N . ALA A 1 92 ? 3.637 -4.908 13.896 1.00 89.94 92 ALA A N 1
ATOM 672 C CA . ALA A 1 92 ? 3.726 -4.523 15.307 1.00 89.94 92 ALA A CA 1
ATOM 673 C C . ALA A 1 92 ? 2.349 -4.334 15.977 1.00 89.94 92 ALA A C 1
ATOM 675 O O . ALA A 1 92 ? 2.251 -4.346 17.201 1.00 89.94 92 ALA A O 1
ATOM 676 N N . ALA A 1 93 ? 1.293 -4.171 15.177 1.00 88.44 93 ALA A N 1
ATOM 677 C CA . ALA A 1 93 ? -0.079 -3.985 15.623 1.00 88.44 93 ALA A CA 1
ATOM 678 C C . ALA A 1 93 ? -0.988 -5.195 15.356 1.00 88.44 93 ALA A C 1
ATOM 680 O O . ALA A 1 93 ? -2.185 -5.125 15.639 1.00 88.44 93 ALA A O 1
ATOM 681 N N . ALA A 1 94 ? -0.461 -6.297 14.813 1.00 92.56 94 ALA A N 1
ATOM 682 C CA . ALA A 1 94 ? -1.272 -7.427 14.360 1.00 92.56 94 ALA A CA 1
ATOM 683 C C . ALA A 1 94 ? -2.169 -7.993 15.477 1.00 92.56 94 ALA A C 1
ATOM 685 O O . ALA A 1 94 ? -3.366 -8.223 15.279 1.00 92.56 94 ALA A O 1
ATOM 686 N N . ASP A 1 95 ? -1.614 -8.135 16.681 1.00 92.06 95 ASP A N 1
ATOM 687 C CA . ASP A 1 95 ? -2.319 -8.681 17.846 1.00 92.06 95 ASP A CA 1
ATOM 688 C C . ASP A 1 95 ? -2.979 -7.608 18.721 1.00 92.06 95 ASP A C 1
ATOM 690 O O . ASP A 1 95 ? -3.766 -7.927 19.611 1.00 92.06 95 ASP A O 1
ATOM 694 N N . ALA A 1 96 ? -2.721 -6.330 18.444 1.00 90.69 96 ALA A N 1
ATOM 695 C CA . ALA A 1 96 ? -3.261 -5.217 19.209 1.00 90.69 96 ALA A CA 1
ATOM 696 C C . ALA A 1 96 ? -4.674 -4.839 18.758 1.00 90.69 96 ALA A C 1
ATOM 698 O O . ALA A 1 96 ? -5.033 -4.999 17.589 1.00 90.69 96 ALA A O 1
ATOM 699 N N . THR A 1 97 ? -5.471 -4.306 19.679 1.00 91.44 97 THR A N 1
ATOM 700 C CA . THR A 1 97 ? -6.730 -3.635 19.345 1.00 91.44 97 THR A CA 1
ATOM 701 C C . THR A 1 97 ? -6.460 -2.141 19.263 1.00 91.44 97 THR A C 1
ATOM 703 O O . THR A 1 97 ? -5.896 -1.575 20.191 1.00 91.44 97 THR A O 1
ATOM 706 N N . LEU A 1 98 ? -6.838 -1.515 18.157 1.00 91.00 98 LEU A N 1
ATOM 707 C CA . LEU A 1 98 ? -6.799 -0.073 17.969 1.00 91.00 98 LEU A CA 1
ATOM 708 C C . LEU A 1 98 ? -8.135 0.516 18.429 1.00 91.00 98 LEU A C 1
ATOM 710 O O . LEU A 1 98 ? -9.175 0.147 17.894 1.00 91.00 98 LEU A O 1
ATOM 714 N N . SER A 1 99 ? -8.121 1.418 19.408 1.00 91.12 99 SER A N 1
ATOM 715 C CA . SER A 1 99 ? -9.324 2.172 19.782 1.00 91.12 99 SER A CA 1
ATOM 716 C C . SER A 1 99 ? -9.562 3.354 18.832 1.00 91.12 99 SER A C 1
ATOM 718 O O . SER A 1 99 ? -8.646 3.818 18.149 1.00 91.12 99 SER A O 1
ATOM 720 N N . THR A 1 100 ? -10.769 3.929 18.827 1.00 90.75 100 THR A N 1
ATOM 721 C CA . THR A 1 100 ? -11.044 5.164 18.056 1.00 90.75 100 THR A CA 1
ATOM 722 C C . THR A 1 100 ? -10.140 6.322 18.487 1.00 90.75 100 THR A C 1
ATOM 724 O O . THR A 1 100 ? -9.728 7.142 17.666 1.00 90.75 100 THR A O 1
ATOM 727 N N . ARG A 1 101 ? -9.797 6.382 19.780 1.00 90.62 101 ARG A N 1
ATOM 728 C CA . ARG A 1 101 ? -8.860 7.374 20.313 1.00 90.62 101 ARG A CA 1
ATOM 729 C C . ARG A 1 101 ? -7.454 7.158 19.758 1.00 90.62 101 ARG A C 1
ATOM 731 O O . ARG A 1 101 ? -6.863 8.113 19.266 1.00 90.62 101 ARG A O 1
ATOM 738 N N . ASP A 1 102 ? -6.949 5.927 19.820 1.00 91.25 102 ASP A N 1
ATOM 739 C CA . ASP A 1 102 ? -5.620 5.594 19.297 1.00 91.25 102 ASP A CA 1
ATOM 740 C C . ASP A 1 102 ? -5.546 5.911 17.797 1.00 91.25 102 ASP A C 1
ATOM 742 O O . ASP A 1 102 ? -4.567 6.480 17.322 1.00 91.25 102 ASP A O 1
ATOM 746 N N . PHE A 1 103 ? -6.617 5.631 17.045 1.00 94.00 103 PHE A N 1
ATOM 747 C CA . PHE A 1 103 ? -6.680 5.992 15.632 1.00 94.00 103 PHE A CA 1
ATOM 748 C C . PHE A 1 103 ? -6.638 7.508 15.408 1.00 94.00 103 PHE A C 1
ATOM 750 O O . PHE A 1 103 ? -5.940 7.972 14.512 1.00 94.00 103 PHE A O 1
ATOM 757 N N . ALA A 1 104 ? -7.324 8.309 16.228 1.00 93.12 104 ALA A N 1
ATOM 758 C CA . ALA A 1 104 ? -7.212 9.765 16.147 1.00 93.12 104 ALA A CA 1
ATOM 759 C C . ALA A 1 104 ? -5.769 10.252 16.387 1.00 93.12 104 ALA A C 1
ATOM 761 O O . ALA A 1 104 ? -5.318 11.160 15.689 1.00 93.12 104 ALA A O 1
ATOM 762 N N . GLU A 1 105 ? -5.037 9.622 17.312 1.00 92.44 105 GLU A N 1
ATOM 763 C CA . GLU A 1 105 ? -3.614 9.901 17.554 1.00 92.44 105 GLU A CA 1
ATOM 764 C C . GLU A 1 105 ? -2.752 9.515 16.334 1.00 92.44 105 GLU A C 1
ATOM 766 O O . GLU A 1 105 ? -1.902 10.301 15.912 1.00 92.44 105 GLU A O 1
ATOM 771 N N . VAL A 1 106 ? -3.029 8.373 15.691 1.00 92.75 106 VAL A N 1
ATOM 772 C CA . VAL A 1 106 ? -2.382 7.965 14.428 1.00 92.75 106 VAL A CA 1
ATOM 773 C C . VAL A 1 106 ? -2.609 8.991 13.319 1.00 92.75 106 VAL A C 1
ATOM 775 O O . VAL A 1 106 ? -1.647 9.410 12.677 1.00 92.75 106 VAL A O 1
ATOM 778 N N . ARG A 1 107 ? -3.855 9.430 13.099 1.00 93.75 107 ARG A N 1
ATOM 779 C CA . ARG A 1 107 ? -4.180 10.419 12.054 1.00 93.75 107 ARG A CA 1
ATOM 780 C C . ARG A 1 107 ? -3.435 11.733 12.267 1.00 93.75 107 ARG A C 1
ATOM 782 O O . ARG A 1 107 ? -2.866 12.280 11.326 1.00 93.75 107 ARG A O 1
ATOM 789 N N . GLN A 1 108 ? -3.395 12.220 13.508 1.00 92.38 108 GLN A N 1
ATOM 790 C CA . GLN A 1 108 ? -2.655 13.435 13.855 1.00 92.38 108 GLN A CA 1
ATOM 791 C C . GLN A 1 108 ? -1.152 13.274 13.621 1.00 92.38 108 GLN A C 1
ATOM 793 O O . GLN A 1 108 ? -0.525 14.175 13.064 1.00 92.38 108 GLN A O 1
ATOM 798 N N . ALA A 1 109 ? -0.579 12.131 14.008 1.00 90.94 109 ALA A N 1
ATOM 799 C CA . ALA A 1 109 ? 0.834 11.851 13.795 1.00 90.94 109 ALA A CA 1
ATOM 800 C C . ALA A 1 109 ? 1.192 11.794 12.304 1.00 90.94 109 ALA A C 1
ATOM 802 O O . ALA A 1 109 ? 2.175 12.403 11.897 1.00 90.94 109 ALA A O 1
ATOM 803 N N . VAL A 1 110 ? 0.371 11.138 11.482 1.00 90.25 110 VAL A N 1
ATOM 804 C CA . VAL A 1 110 ? 0.576 11.043 10.027 1.00 90.25 110 VAL A CA 1
ATOM 805 C C . VAL A 1 110 ? 0.469 12.417 9.369 1.00 90.25 110 VAL A C 1
ATOM 807 O O . VAL A 1 110 ? 1.343 12.797 8.591 1.00 90.25 110 VAL A O 1
ATOM 810 N N . ALA A 1 111 ? -0.543 13.209 9.733 1.00 88.38 111 ALA A N 1
ATOM 811 C CA . ALA A 1 111 ? -0.691 14.572 9.230 1.00 88.38 111 ALA A CA 1
ATOM 812 C C . ALA A 1 111 ? 0.510 15.464 9.601 1.00 88.38 111 ALA A C 1
ATOM 814 O O . ALA A 1 111 ? 0.969 16.252 8.772 1.00 88.38 111 ALA A O 1
ATOM 815 N N . ALA A 1 112 ? 1.040 15.325 10.821 1.00 88.25 112 ALA A N 1
ATOM 816 C CA . ALA A 1 112 ? 2.215 16.063 11.276 1.00 88.25 112 ALA A CA 1
ATOM 817 C C . ALA A 1 112 ? 3.507 15.589 10.588 1.00 88.25 112 ALA A C 1
ATOM 819 O O . ALA A 1 112 ? 4.311 16.414 10.152 1.00 88.25 112 ALA A O 1
ATOM 820 N N . GLU A 1 113 ? 3.706 14.274 10.458 1.00 83.50 113 GLU A N 1
ATOM 821 C CA . GLU A 1 113 ? 4.903 13.704 9.839 1.00 83.50 113 GLU A CA 1
ATOM 822 C C . GLU A 1 113 ? 4.950 13.925 8.329 1.00 83.50 113 GLU A C 1
ATOM 824 O O . GLU A 1 113 ? 6.046 14.090 7.801 1.00 83.50 113 GLU A O 1
ATOM 829 N N . ASN A 1 114 ? 3.816 13.994 7.622 1.00 81.88 114 ASN A N 1
ATOM 830 C CA . ASN A 1 114 ? 3.806 14.255 6.178 1.00 81.88 114 ASN A CA 1
ATOM 831 C C . ASN A 1 114 ? 4.597 15.529 5.819 1.00 81.88 114 ASN A C 1
ATOM 833 O O . ASN A 1 114 ? 5.314 15.550 4.824 1.00 81.88 114 ASN A O 1
ATOM 837 N N . ALA A 1 115 ? 4.578 16.562 6.665 1.00 71.75 115 ALA A N 1
ATOM 838 C CA . ALA A 1 115 ? 5.373 17.774 6.445 1.00 71.75 115 ALA A CA 1
ATOM 839 C C . ALA A 1 115 ? 6.899 17.576 6.616 1.00 71.75 115 ALA A C 1
ATOM 841 O O . ALA A 1 115 ? 7.689 18.375 6.102 1.00 71.75 115 ALA A O 1
ATOM 842 N N . GLU A 1 116 ? 7.318 16.545 7.351 1.00 80.00 116 GLU A N 1
ATOM 843 C CA . GLU A 1 116 ? 8.713 16.258 7.715 1.00 80.00 116 GLU A CA 1
ATOM 844 C C . GLU A 1 116 ? 9.340 15.142 6.868 1.00 80.00 116 GLU A C 1
ATOM 846 O O . GLU A 1 116 ? 10.538 15.153 6.579 1.00 80.00 116 GLU A O 1
ATOM 851 N N . ILE A 1 117 ? 8.524 14.184 6.433 1.00 76.06 117 ILE A N 1
ATOM 852 C CA . ILE A 1 117 ? 8.915 13.031 5.619 1.00 76.06 117 ILE A CA 1
ATOM 853 C C . ILE A 1 117 ? 9.657 13.454 4.352 1.00 76.06 117 ILE A C 1
ATOM 855 O O . ILE A 1 117 ? 10.693 12.872 4.029 1.00 76.06 117 ILE A O 1
ATOM 859 N N . ALA A 1 118 ? 9.167 14.497 3.677 1.00 68.50 118 ALA A N 1
ATOM 860 C CA . ALA A 1 118 ? 9.778 15.017 2.456 1.00 68.50 118 ALA A CA 1
ATOM 861 C C . ALA A 1 118 ? 11.258 15.398 2.652 1.00 68.50 118 ALA A C 1
ATOM 863 O O . ALA A 1 118 ? 12.052 15.311 1.721 1.00 68.50 118 ALA A O 1
ATOM 864 N N . ARG A 1 119 ? 11.649 15.790 3.873 1.00 71.56 119 ARG A N 1
ATOM 865 C CA . ARG A 1 119 ? 13.019 16.219 4.193 1.00 71.56 119 ARG A CA 1
ATOM 866 C C . ARG A 1 119 ? 13.914 15.084 4.672 1.00 71.56 119 ARG A C 1
ATOM 868 O O . ARG A 1 119 ? 15.127 15.181 4.541 1.00 71.56 119 ARG A O 1
ATOM 875 N N . THR A 1 120 ? 13.332 14.021 5.223 1.00 75.81 120 THR A N 1
ATOM 876 C CA . THR A 1 120 ? 14.072 13.032 6.023 1.00 75.81 120 THR A CA 1
ATOM 877 C C . THR A 1 120 ? 14.045 11.620 5.446 1.00 75.81 120 THR A C 1
ATOM 879 O O . THR A 1 120 ? 14.617 10.716 6.047 1.00 75.81 120 THR A O 1
ATOM 882 N N . ILE A 1 121 ? 13.427 11.391 4.280 1.00 76.44 121 ILE A N 1
ATOM 883 C CA . ILE A 1 121 ? 13.283 10.033 3.730 1.00 76.44 121 ILE A CA 1
ATOM 884 C C . ILE A 1 121 ? 14.620 9.306 3.523 1.00 76.44 121 ILE A C 1
ATOM 886 O O . ILE A 1 12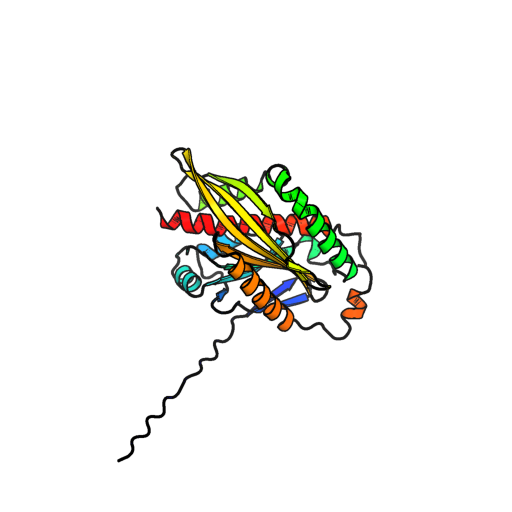1 ? 14.733 8.131 3.868 1.00 76.44 121 ILE A O 1
ATOM 890 N N . HIS A 1 122 ? 15.651 10.018 3.062 1.00 71.06 122 HIS A N 1
ATOM 891 C CA . HIS A 1 122 ? 16.997 9.468 2.885 1.00 71.06 122 HIS A CA 1
ATOM 892 C C . HIS A 1 122 ? 17.633 9.044 4.218 1.00 71.06 122 HIS A C 1
ATOM 894 O O . HIS A 1 122 ? 18.291 8.011 4.295 1.00 71.06 122 HIS A O 1
ATOM 900 N N . GLU A 1 123 ? 17.414 9.822 5.279 1.00 78.19 123 GLU A N 1
ATOM 901 C CA . GLU A 1 123 ? 17.972 9.560 6.609 1.00 78.19 123 GLU A CA 1
ATOM 902 C C . GLU A 1 123 ? 17.202 8.462 7.348 1.00 78.19 123 GLU A C 1
ATOM 904 O O . GLU A 1 123 ? 17.791 7.649 8.059 1.00 78.19 123 GLU A O 1
ATOM 909 N N . LYS A 1 124 ? 15.874 8.436 7.192 1.00 70.75 124 LYS A N 1
ATOM 910 C CA . LYS A 1 124 ? 14.992 7.508 7.906 1.00 70.75 124 LYS A CA 1
ATOM 911 C C . LYS A 1 124 ? 15.002 6.102 7.309 1.00 70.75 124 LYS A C 1
ATOM 913 O O . LYS A 1 124 ? 14.714 5.149 8.033 1.00 70.75 124 LYS A O 1
ATOM 918 N N . PHE A 1 125 ? 15.329 5.960 6.024 1.00 71.75 125 PHE A N 1
ATOM 919 C CA . PHE A 1 125 ? 15.210 4.689 5.303 1.00 71.75 125 PHE A CA 1
ATOM 920 C C . PHE A 1 125 ? 16.439 4.344 4.444 1.00 71.75 125 PHE A C 1
ATOM 922 O O . PHE A 1 125 ? 16.274 3.980 3.278 1.00 71.75 125 PHE A O 1
ATOM 929 N N . PRO A 1 126 ? 17.670 4.389 4.993 1.00 69.44 126 PRO A N 1
ATOM 930 C CA . PRO A 1 126 ? 18.886 4.160 4.209 1.00 69.44 126 PRO A CA 1
ATOM 931 C C . PRO A 1 126 ? 18.902 2.775 3.543 1.00 69.44 126 PRO A C 1
ATOM 933 O O . PRO A 1 126 ? 19.239 2.653 2.373 1.00 69.44 126 PRO A O 1
ATOM 936 N N . ASN A 1 127 ? 18.413 1.749 4.244 1.00 78.00 127 ASN A N 1
ATOM 937 C CA . ASN A 1 127 ? 18.455 0.356 3.778 1.00 78.00 127 ASN A CA 1
ATOM 938 C C . ASN A 1 127 ? 17.286 -0.015 2.850 1.00 78.00 127 ASN A C 1
ATOM 940 O O . ASN A 1 127 ? 17.162 -1.162 2.415 1.00 78.00 127 ASN A O 1
ATOM 944 N N . LEU A 1 128 ? 16.351 0.910 2.615 1.00 76.44 128 LEU A N 1
ATOM 945 C CA . LEU A 1 128 ? 15.162 0.610 1.827 1.00 76.44 128 LEU A CA 1
ATOM 946 C C . LEU A 1 128 ? 15.509 0.386 0.359 1.00 76.44 128 LEU A C 1
ATOM 948 O O . LEU A 1 128 ? 15.012 -0.554 -0.258 1.00 76.44 128 LEU A O 1
ATOM 952 N N . MET A 1 129 ? 16.395 1.230 -0.167 1.00 81.31 129 MET A N 1
ATOM 953 C CA . MET A 1 129 ? 16.893 1.102 -1.531 1.00 81.31 129 MET A CA 1
ATOM 954 C C . MET A 1 129 ? 17.850 -0.072 -1.681 1.00 81.31 129 MET A C 1
ATOM 956 O O . MET A 1 129 ? 17.800 -0.736 -2.707 1.00 81.31 129 MET A O 1
ATOM 960 N N . ASP A 1 130 ? 18.633 -0.406 -0.655 1.00 84.31 130 ASP A N 1
ATOM 961 C CA . ASP A 1 130 ? 19.526 -1.568 -0.705 1.00 84.31 130 ASP A CA 1
ATOM 962 C C . ASP A 1 130 ? 18.751 -2.864 -0.970 1.00 84.31 130 ASP A C 1
ATOM 964 O O . ASP A 1 130 ? 19.101 -3.611 -1.878 1.00 84.31 130 ASP A O 1
ATOM 968 N N . ARG A 1 131 ? 17.636 -3.089 -0.260 1.00 78.75 131 ARG A N 1
ATOM 969 C CA . ARG A 1 131 ? 16.774 -4.265 -0.490 1.00 78.75 131 ARG A CA 1
ATOM 970 C C . ARG A 1 131 ? 16.086 -4.238 -1.848 1.00 78.75 131 ARG A C 1
ATOM 972 O O . ARG A 1 131 ? 15.990 -5.266 -2.509 1.00 78.75 131 ARG A O 1
ATOM 979 N N . ALA A 1 132 ? 15.596 -3.069 -2.256 1.00 78.94 132 ALA A N 1
ATOM 980 C CA . ALA A 1 132 ? 14.982 -2.892 -3.566 1.00 78.94 132 ALA A CA 1
ATOM 981 C C . ALA A 1 132 ? 15.966 -3.229 -4.698 1.00 78.94 132 ALA A C 1
ATOM 983 O O . ALA A 1 132 ? 15.608 -3.925 -5.647 1.00 78.94 132 ALA A O 1
ATOM 984 N N . ASN A 1 133 ? 17.212 -2.774 -4.565 1.00 84.50 133 ASN A N 1
ATOM 985 C CA . ASN A 1 133 ? 18.295 -3.039 -5.503 1.00 84.50 133 ASN A CA 1
ATOM 986 C C . ASN A 1 133 ? 18.761 -4.500 -5.444 1.00 84.50 133 ASN A C 1
ATOM 988 O O . ASN A 1 133 ? 19.012 -5.091 -6.490 1.00 84.50 133 ASN A O 1
ATOM 992 N N . GLU A 1 134 ? 18.814 -5.116 -4.260 1.00 83.62 134 GLU A N 1
ATOM 993 C CA . GLU A 1 134 ? 19.085 -6.549 -4.107 1.00 83.62 134 GLU A CA 1
ATOM 994 C C . GLU A 1 134 ? 18.024 -7.394 -4.826 1.00 83.62 134 GLU A C 1
ATOM 996 O O . GLU A 1 134 ? 18.372 -8.228 -5.663 1.00 83.62 134 GLU A O 1
ATOM 1001 N N . GLY A 1 135 ? 16.736 -7.132 -4.581 1.00 77.31 135 GLY A N 1
ATOM 1002 C CA . GLY A 1 135 ? 15.636 -7.804 -5.277 1.00 77.31 135 GLY A CA 1
ATOM 1003 C C . GLY A 1 135 ? 15.681 -7.598 -6.794 1.00 77.31 135 GLY A C 1
ATOM 1004 O O . GLY A 1 135 ? 15.470 -8.545 -7.550 1.00 77.31 135 GLY A O 1
ATOM 1005 N N . LEU A 1 136 ? 16.031 -6.391 -7.253 1.00 77.81 136 LEU A N 1
ATOM 1006 C CA . LEU A 1 136 ? 16.220 -6.106 -8.677 1.00 77.81 136 LEU A CA 1
ATOM 1007 C C . LEU A 1 136 ? 17.383 -6.921 -9.267 1.00 77.81 136 LEU A C 1
ATOM 1009 O O . LEU A 1 136 ? 17.205 -7.573 -10.292 1.00 77.81 136 LEU A O 1
ATOM 1013 N N . SER A 1 137 ? 18.536 -6.959 -8.593 1.00 81.62 137 SER A N 1
ATOM 1014 C CA . SER A 1 137 ? 19.719 -7.709 -9.046 1.00 81.62 137 SER A CA 1
ATOM 1015 C C . SER A 1 137 ? 19.492 -9.219 -9.156 1.00 81.62 137 SER A C 1
ATOM 1017 O O . SER A 1 137 ? 20.134 -9.886 -9.960 1.00 81.62 137 SER A O 1
ATOM 1019 N N . GLN A 1 138 ? 18.561 -9.771 -8.372 1.00 79.31 138 GLN A N 1
ATOM 1020 C CA . GLN A 1 138 ? 18.191 -11.185 -8.462 1.00 79.31 138 GLN A CA 1
ATOM 1021 C C . GLN A 1 138 ? 17.312 -11.480 -9.688 1.00 79.31 138 GLN A C 1
ATOM 1023 O O . GLN A 1 138 ? 17.194 -12.635 -10.098 1.00 79.31 138 GLN A O 1
ATOM 1028 N N . LEU A 1 139 ? 16.670 -10.457 -10.259 1.00 71.50 139 LEU A N 1
ATOM 1029 C CA . LEU A 1 139 ? 15.653 -10.594 -11.301 1.00 71.50 139 LEU A CA 1
ATOM 1030 C C . LEU A 1 139 ? 16.054 -10.049 -12.667 1.00 71.50 139 LEU A C 1
ATOM 1032 O O . LEU A 1 139 ? 15.446 -10.438 -13.668 1.00 71.50 139 LEU A O 1
ATOM 1036 N N . SER A 1 140 ? 17.028 -9.148 -12.714 1.00 71.06 140 SER A N 1
ATOM 1037 C CA . SER A 1 140 ? 17.585 -8.617 -13.949 1.00 71.06 140 SER A CA 1
ATOM 1038 C C . SER A 1 140 ? 19.092 -8.807 -13.974 1.00 71.06 140 SER A C 1
ATOM 1040 O O . SER A 1 140 ? 19.769 -8.469 -13.011 1.00 71.06 140 SER A O 1
ATOM 1042 N N . ASP A 1 141 ? 19.621 -9.222 -15.124 1.00 72.56 141 ASP A N 1
ATOM 1043 C CA . ASP A 1 141 ? 21.067 -9.242 -15.395 1.00 72.56 141 ASP A CA 1
ATOM 1044 C C . ASP A 1 141 ? 21.683 -7.827 -15.483 1.00 72.56 141 ASP A C 1
ATOM 1046 O O . ASP A 1 141 ? 22.877 -7.674 -15.728 1.00 72.56 141 ASP A O 1
ATOM 1050 N N . THR A 1 142 ? 20.867 -6.780 -15.329 1.00 68.44 142 THR A N 1
ATOM 1051 C CA . THR A 1 142 ? 21.264 -5.371 -15.389 1.00 68.44 142 THR A CA 1
ATOM 1052 C C . THR A 1 142 ? 21.656 -4.878 -13.999 1.00 68.44 142 THR A C 1
ATOM 1054 O O . THR A 1 142 ? 20.898 -5.056 -13.045 1.00 68.44 142 THR A O 1
ATOM 1057 N N . ALA A 1 143 ? 22.798 -4.199 -13.878 1.00 74.94 143 ALA A N 1
ATOM 1058 C CA . ALA A 1 143 ? 23.285 -3.613 -12.626 1.00 74.94 143 ALA A CA 1
ATOM 1059 C C . ALA A 1 143 ? 22.629 -2.251 -12.329 1.00 74.94 143 ALA A C 1
ATOM 1061 O O . ALA A 1 143 ? 23.255 -1.349 -11.767 1.00 74.94 143 ALA A O 1
ATOM 1062 N N . ALA A 1 144 ? 21.357 -2.096 -12.705 1.00 82.50 144 ALA A N 1
ATOM 1063 C CA . ALA A 1 144 ? 20.653 -0.849 -12.505 1.00 82.50 144 ALA A CA 1
ATOM 1064 C C . ALA A 1 144 ? 20.441 -0.577 -11.014 1.00 82.50 144 ALA A C 1
ATOM 1066 O O . ALA A 1 144 ? 20.025 -1.452 -10.254 1.00 82.50 144 ALA A O 1
ATOM 1067 N N . VAL A 1 145 ? 20.700 0.664 -10.613 1.00 87.62 145 VAL A N 1
ATOM 1068 C CA . VAL A 1 145 ? 20.562 1.113 -9.227 1.00 87.62 145 VAL A CA 1
ATOM 1069 C C . VAL A 1 145 ? 19.412 2.100 -9.142 1.00 87.62 145 VAL A C 1
ATOM 1071 O O . VAL A 1 145 ? 19.378 3.106 -9.855 1.00 87.62 145 VAL A O 1
ATOM 1074 N N . MET A 1 146 ? 18.477 1.814 -8.246 1.00 87.81 146 MET A N 1
ATOM 1075 C CA . MET A 1 146 ? 17.381 2.697 -7.885 1.00 87.81 146 MET A CA 1
ATOM 1076 C C . MET A 1 146 ? 17.723 3.486 -6.623 1.00 87.81 146 MET A C 1
ATOM 1078 O O . MET A 1 146 ? 18.284 2.955 -5.660 1.00 87.81 146 MET A O 1
ATOM 1082 N N . SER A 1 147 ? 17.333 4.755 -6.613 1.00 88.69 147 SER A N 1
ATOM 1083 C CA . SER A 1 147 ? 17.306 5.594 -5.418 1.00 88.69 147 SER A CA 1
ATOM 1084 C C . SER A 1 147 ? 16.016 6.407 -5.369 1.00 88.69 147 SER A C 1
ATOM 1086 O O . SER A 1 147 ? 15.434 6.733 -6.401 1.00 88.69 147 SER A O 1
ATOM 1088 N N . ILE A 1 148 ? 15.540 6.740 -4.170 1.00 86.69 148 ILE A N 1
ATOM 1089 C CA . ILE A 1 148 ? 14.439 7.697 -4.014 1.00 86.69 148 ILE A CA 1
ATOM 1090 C C . ILE A 1 148 ? 15.043 9.082 -4.194 1.00 86.69 148 ILE A C 1
ATOM 1092 O O . ILE A 1 148 ? 15.848 9.481 -3.364 1.00 86.69 148 ILE A O 1
ATOM 1096 N N . SER A 1 149 ? 14.669 9.832 -5.226 1.00 86.81 149 SER A N 1
ATOM 1097 C CA . SER A 1 149 ? 15.099 11.232 -5.312 1.00 86.81 149 SER A CA 1
ATOM 1098 C C . SER A 1 149 ? 14.183 12.160 -4.544 1.00 86.81 149 SER A C 1
ATOM 1100 O O . SER A 1 149 ? 14.655 13.118 -3.938 1.00 86.81 149 SER A O 1
ATOM 1102 N N . GLU A 1 150 ? 12.877 11.899 -4.583 1.00 89.56 150 GLU A N 1
ATOM 1103 C CA . GLU A 1 150 ? 11.891 12.815 -4.028 1.00 89.56 150 GLU A CA 1
ATOM 1104 C C . GLU A 1 150 ? 10.644 12.070 -3.551 1.00 89.56 150 GLU A C 1
ATOM 1106 O O . GLU A 1 150 ? 10.171 11.133 -4.195 1.00 89.56 150 GLU A O 1
ATOM 1111 N N . LEU A 1 151 ? 10.104 12.509 -2.416 1.00 90.81 151 LEU A N 1
ATOM 1112 C CA . LEU A 1 151 ? 8.786 12.124 -1.935 1.00 90.81 151 LEU A CA 1
ATOM 1113 C C . LEU A 1 151 ? 8.031 13.403 -1.580 1.00 90.81 151 LEU A C 1
ATOM 1115 O O . LEU A 1 151 ? 8.396 14.090 -0.625 1.00 90.81 151 LEU A O 1
ATOM 1119 N N . VAL A 1 152 ? 6.979 13.704 -2.337 1.00 92.81 152 VAL A N 1
ATOM 1120 C CA . VAL A 1 152 ? 6.154 14.904 -2.157 1.00 92.81 152 VAL A CA 1
ATOM 1121 C C . VAL A 1 152 ? 4.775 14.486 -1.648 1.00 92.81 152 VAL A C 1
ATOM 1123 O O . VAL A 1 152 ? 3.889 14.182 -2.452 1.00 92.81 152 VAL A O 1
ATOM 1126 N N . PRO A 1 153 ? 4.566 14.429 -0.321 1.00 93.00 153 PRO A N 1
ATOM 1127 C CA . PRO A 1 153 ? 3.248 14.185 0.237 1.00 93.00 153 PRO A CA 1
ATOM 1128 C C . PRO A 1 153 ? 2.340 15.391 -0.012 1.00 93.00 153 PRO A C 1
ATOM 1130 O O . PRO A 1 153 ? 2.740 16.547 0.131 1.00 93.00 153 PRO A O 1
ATOM 1133 N N . LEU A 1 154 ? 1.095 15.109 -0.374 1.00 94.31 154 LEU A N 1
ATOM 1134 C CA . LEU A 1 154 ? 0.042 16.095 -0.561 1.00 94.31 154 LEU A CA 1
ATOM 1135 C C . LEU A 1 154 ? -0.827 16.184 0.702 1.00 94.31 154 LEU A C 1
ATOM 1137 O O . LEU A 1 154 ? -0.853 15.244 1.504 1.00 94.31 154 LEU A O 1
ATOM 1141 N N . PRO A 1 155 ? -1.570 17.290 0.890 1.00 93.44 155 PRO A N 1
ATOM 1142 C CA . PRO A 1 155 ? -2.539 17.390 1.972 1.00 93.44 155 PRO A CA 1
ATOM 1143 C C . PRO A 1 155 ? -3.537 16.229 1.963 1.00 93.44 155 PRO A C 1
ATOM 1145 O O . PRO A 1 155 ? -3.922 15.731 0.899 1.00 93.44 155 PRO A O 1
ATOM 1148 N N . ALA A 1 156 ? -3.981 15.837 3.158 1.00 95.31 156 ALA A N 1
ATOM 1149 C CA . ALA A 1 156 ? -5.080 14.897 3.300 1.00 95.31 156 ALA A CA 1
ATOM 1150 C C . ALA A 1 156 ? -6.336 15.440 2.603 1.00 95.31 156 ALA A C 1
ATOM 1152 O O . ALA A 1 156 ? -6.602 16.643 2.590 1.00 95.31 156 ALA A O 1
ATOM 1153 N N . HIS A 1 157 ? -7.090 14.525 2.013 1.00 95.94 157 HIS A N 1
ATOM 1154 C CA . HIS A 1 157 ? -8.275 14.811 1.199 1.00 95.94 157 HIS A CA 1
ATOM 1155 C C . HIS A 1 157 ? -9.513 14.029 1.648 1.00 95.94 157 HIS A C 1
ATOM 1157 O O . HIS A 1 157 ? -10.623 14.379 1.263 1.00 95.94 157 HIS A O 1
ATOM 1163 N N . GLU A 1 158 ? -9.331 13.044 2.529 1.00 95.06 158 GLU A N 1
ATOM 1164 C CA . GLU A 1 158 ? -10.398 12.427 3.309 1.00 95.06 158 GLU A CA 1
ATOM 1165 C C . GLU A 1 158 ? -9.892 12.259 4.738 1.00 95.06 158 GLU A C 1
ATOM 1167 O O . GLU A 1 158 ? -8.775 11.779 4.951 1.00 95.06 158 GLU A O 1
ATOM 1172 N N . ASP A 1 159 ? -10.691 12.674 5.714 1.00 95.62 159 ASP A N 1
ATOM 1173 C CA . ASP A 1 159 ? -10.331 12.578 7.124 1.00 95.62 159 ASP A CA 1
ATOM 1174 C C . ASP A 1 159 ? -11.598 12.502 7.984 1.00 95.62 159 ASP A C 1
ATOM 1176 O O . ASP A 1 159 ? -12.346 13.472 8.106 1.00 95.62 159 ASP A O 1
ATOM 1180 N N . ASP A 1 160 ? -11.851 11.335 8.572 1.00 93.94 160 ASP A N 1
ATOM 1181 C CA . ASP A 1 160 ? -12.980 11.085 9.470 1.00 93.94 160 ASP A CA 1
ATOM 1182 C C . ASP A 1 160 ? -12.580 10.137 10.618 1.00 93.94 160 ASP A C 1
ATOM 1184 O O . ASP A 1 160 ? -11.403 9.825 10.812 1.00 93.94 160 ASP A O 1
ATOM 1188 N N . GLU A 1 161 ? -13.535 9.713 11.447 1.00 91.25 161 GLU A N 1
ATOM 1189 C CA . GLU A 1 161 ? -13.273 8.858 12.617 1.00 91.25 161 GLU A CA 1
ATOM 1190 C C . GLU A 1 161 ? -12.759 7.448 12.279 1.00 91.25 161 GLU A C 1
ATOM 1192 O O . GLU A 1 161 ? -12.287 6.734 13.165 1.00 91.25 161 GLU A O 1
ATOM 1197 N N . ARG A 1 162 ? -12.874 7.018 11.021 1.00 92.12 162 ARG A N 1
ATOM 1198 C CA . ARG A 1 162 ? -12.530 5.674 10.544 1.00 92.12 162 ARG A CA 1
ATOM 1199 C C . ARG A 1 162 ? -11.545 5.674 9.387 1.00 92.12 162 ARG A C 1
ATOM 1201 O O . ARG A 1 162 ? -11.007 4.610 9.084 1.00 92.12 162 ARG A O 1
ATOM 1208 N N . ARG A 1 163 ? -11.320 6.813 8.736 1.00 95.94 163 ARG A N 1
ATOM 1209 C CA . ARG A 1 163 ? -10.495 6.916 7.535 1.00 95.94 163 ARG A CA 1
ATOM 1210 C C . ARG A 1 163 ? -9.602 8.142 7.565 1.00 95.94 163 ARG A C 1
ATOM 1212 O O . ARG A 1 163 ? -9.999 9.207 8.028 1.00 95.94 163 ARG A O 1
ATOM 1219 N N . HIS A 1 164 ? -8.400 7.978 7.036 1.00 96.94 164 HIS A N 1
ATOM 1220 C CA . HIS A 1 164 ? -7.492 9.077 6.747 1.00 96.94 164 HIS A CA 1
ATOM 1221 C C . HIS A 1 164 ? -6.760 8.784 5.448 1.00 96.94 164 HIS A C 1
ATOM 1223 O O . HIS A 1 164 ? -5.973 7.837 5.388 1.00 96.94 164 HIS A O 1
ATOM 1229 N N . SER A 1 165 ? -7.028 9.585 4.424 1.00 97.56 165 SER A N 1
ATOM 1230 C CA . SER A 1 165 ? -6.487 9.395 3.082 1.00 97.56 165 SER A CA 1
ATOM 1231 C C . SER A 1 165 ? -5.642 10.597 2.680 1.00 97.56 165 SER A C 1
ATOM 1233 O O . SER A 1 165 ? -6.075 11.752 2.778 1.00 97.56 165 SER A O 1
ATOM 1235 N N . TYR A 1 166 ? -4.464 10.330 2.129 1.00 96.69 166 TYR A N 1
ATOM 1236 C CA . TYR A 1 166 ? -3.614 11.326 1.485 1.00 96.69 166 TYR A CA 1
ATOM 1237 C C . TYR A 1 166 ? -2.888 10.696 0.297 1.00 96.69 166 TYR A C 1
ATOM 1239 O O . TYR A 1 166 ? -2.770 9.475 0.189 1.00 96.69 166 TYR A O 1
ATOM 1247 N N . SER A 1 167 ? -2.393 11.538 -0.602 1.00 97.00 167 SER A N 1
ATOM 1248 C CA . SER A 1 167 ? -1.639 11.087 -1.771 1.00 97.00 167 SER A CA 1
ATOM 1249 C C . SER A 1 167 ? -0.213 11.621 -1.721 1.00 97.00 167 SER A C 1
ATOM 1251 O O . SER A 1 167 ? 0.053 12.614 -1.046 1.00 97.00 167 SER A O 1
ATOM 1253 N N . ALA A 1 168 ? 0.705 10.989 -2.440 1.00 95.81 168 ALA A N 1
ATOM 1254 C CA . ALA A 1 168 ? 2.075 11.458 -2.586 1.00 95.81 168 ALA A CA 1
ATOM 1255 C C . ALA A 1 168 ? 2.594 11.190 -4.000 1.00 95.81 168 ALA A C 1
ATOM 1257 O O . ALA A 1 168 ? 2.250 10.171 -4.602 1.00 95.81 168 ALA A O 1
ATOM 1258 N N . TYR A 1 169 ? 3.452 12.083 -4.492 1.00 95.38 169 TYR A N 1
ATOM 1259 C CA . TYR A 1 169 ? 4.325 11.786 -5.625 1.00 95.38 169 TYR A CA 1
ATOM 1260 C C . TYR A 1 169 ? 5.603 11.136 -5.107 1.00 95.38 169 TYR A C 1
ATOM 1262 O O . TYR A 1 169 ? 6.231 11.650 -4.178 1.00 95.38 169 TYR A O 1
ATOM 1270 N N . VAL A 1 170 ? 5.985 10.015 -5.707 1.00 93.19 170 VAL A N 1
ATOM 1271 C CA . VAL A 1 170 ? 7.231 9.301 -5.431 1.00 93.19 170 VAL A CA 1
ATOM 1272 C C . VAL A 1 170 ? 8.074 9.335 -6.694 1.00 93.19 170 VAL A C 1
ATOM 1274 O O . VAL A 1 170 ? 7.686 8.756 -7.710 1.00 93.19 170 VAL A O 1
ATOM 1277 N N . THR A 1 171 ? 9.230 9.987 -6.623 1.00 92.94 171 THR A N 1
ATOM 1278 C CA . THR A 1 171 ? 10.203 10.017 -7.714 1.00 92.94 171 THR A CA 1
ATOM 1279 C C . THR A 1 171 ? 11.359 9.089 -7.373 1.00 92.94 171 THR A C 1
ATOM 1281 O O . THR A 1 171 ? 12.069 9.291 -6.383 1.00 92.94 171 THR A O 1
ATOM 1284 N N . LEU A 1 172 ? 11.551 8.072 -8.207 1.00 90.75 172 LEU A N 1
ATOM 1285 C CA . LEU A 1 172 ? 12.700 7.179 -8.173 1.00 90.75 172 LEU A CA 1
ATOM 1286 C C . LEU A 1 172 ? 13.667 7.566 -9.290 1.00 90.75 172 LEU A C 1
ATOM 1288 O O . LEU A 1 172 ? 13.246 7.779 -10.424 1.00 90.75 172 LEU A O 1
ATOM 1292 N N . GLN A 1 173 ? 14.959 7.622 -8.994 1.00 91.75 173 GLN A N 1
ATOM 1293 C CA . GLN A 1 173 ? 15.999 7.716 -10.010 1.00 91.75 173 GLN A CA 1
ATOM 1294 C C . GLN A 1 173 ? 16.503 6.325 -10.329 1.00 91.75 173 GLN A C 1
ATOM 1296 O O . GLN A 1 173 ? 16.919 5.590 -9.435 1.00 91.75 173 GLN A O 1
ATOM 1301 N N . ILE A 1 174 ? 16.472 5.979 -11.609 1.00 90.38 174 ILE A N 1
ATOM 1302 C CA . ILE A 1 174 ? 16.957 4.701 -12.114 1.00 90.38 174 ILE A CA 1
ATOM 1303 C C . ILE A 1 174 ? 18.235 4.989 -12.882 1.00 90.38 174 ILE A C 1
ATOM 1305 O O . ILE A 1 174 ? 18.197 5.680 -13.901 1.00 90.38 174 ILE A O 1
ATOM 1309 N N . THR A 1 175 ? 19.356 4.479 -12.389 1.00 90.06 175 THR A N 1
ATOM 1310 C CA . THR A 1 175 ? 20.659 4.635 -13.036 1.00 90.06 175 THR A CA 1
ATOM 1311 C C . THR A 1 175 ? 21.035 3.332 -13.721 1.00 90.06 175 THR A C 1
ATOM 1313 O O . THR A 1 175 ? 21.094 2.300 -13.057 1.00 90.06 175 THR A O 1
ATOM 1316 N N . ASP A 1 176 ? 21.241 3.371 -15.038 1.00 88.50 176 ASP A N 1
ATOM 1317 C CA . ASP A 1 176 ? 21.662 2.209 -15.827 1.00 88.50 176 ASP A CA 1
ATOM 1318 C C . ASP A 1 176 ? 23.173 1.921 -15.701 1.00 88.50 176 ASP A C 1
ATOM 1320 O O . ASP A 1 176 ? 23.930 2.695 -15.111 1.00 88.50 176 ASP A O 1
ATOM 1324 N N . ASP A 1 177 ? 23.625 0.813 -16.294 1.00 86.56 177 ASP A N 1
ATOM 1325 C CA . ASP A 1 177 ? 25.031 0.374 -16.264 1.00 86.56 177 ASP A CA 1
ATOM 1326 C C . ASP A 1 177 ? 25.991 1.363 -16.952 1.00 86.56 177 ASP A C 1
ATOM 1328 O O . ASP A 1 177 ? 27.197 1.353 -16.699 1.00 86.56 177 ASP A O 1
ATOM 1332 N N . ALA A 1 178 ? 25.470 2.224 -17.830 1.00 88.56 178 ALA A N 1
ATOM 1333 C CA . ALA A 1 178 ? 26.228 3.284 -18.484 1.00 88.56 178 ALA A CA 1
ATOM 1334 C C . ALA A 1 178 ? 26.282 4.575 -17.643 1.00 88.56 178 ALA A C 1
ATOM 1336 O O . ALA A 1 178 ? 26.923 5.546 -18.051 1.00 88.56 178 ALA A O 1
ATOM 1337 N N . GLY A 1 179 ? 25.645 4.590 -16.468 1.00 90.06 179 GLY A N 1
ATOM 1338 C CA . GLY A 1 179 ? 25.565 5.740 -15.575 1.00 90.06 179 GLY A CA 1
ATOM 1339 C C . GLY A 1 179 ? 24.511 6.771 -15.982 1.00 90.06 179 GLY A C 1
ATOM 1340 O O . GLY A 1 179 ? 24.491 7.865 -15.413 1.00 90.06 179 GLY A O 1
ATOM 1341 N N . ASN A 1 180 ? 23.636 6.467 -16.947 1.00 91.44 180 ASN A N 1
ATOM 1342 C CA . ASN A 1 180 ? 22.538 7.360 -17.305 1.00 91.44 180 ASN A CA 1
ATOM 1343 C C . ASN A 1 180 ? 21.429 7.235 -16.264 1.00 91.44 180 ASN A C 1
ATOM 1345 O O . ASN A 1 180 ? 20.918 6.144 -16.014 1.00 91.44 180 ASN A O 1
ATOM 1349 N N . SER A 1 181 ? 21.025 8.367 -15.693 1.00 92.75 181 SER A N 1
ATOM 1350 C CA . SER A 1 181 ? 19.947 8.423 -14.710 1.00 92.75 181 SER A CA 1
ATOM 1351 C C . SER A 1 181 ? 18.656 8.915 -15.358 1.00 92.75 181 SER A C 1
ATOM 1353 O O . SER A 1 181 ? 18.654 9.946 -16.034 1.00 92.75 181 SER A O 1
ATOM 1355 N N . THR A 1 182 ? 17.562 8.176 -15.172 1.00 93.00 182 THR A N 1
ATOM 1356 C CA . THR A 1 182 ? 16.228 8.554 -15.654 1.00 93.00 182 THR A CA 1
ATOM 1357 C C . THR A 1 182 ? 15.239 8.563 -14.490 1.00 93.00 182 THR A C 1
ATOM 1359 O O . THR A 1 182 ? 15.144 7.551 -13.787 1.00 93.00 182 THR A O 1
ATOM 1362 N N . PRO A 1 183 ? 14.465 9.648 -14.304 1.00 94.31 183 PRO A N 1
ATOM 1363 C CA . PRO A 1 183 ? 13.449 9.686 -13.269 1.00 94.31 183 PRO A CA 1
ATOM 1364 C C . PRO A 1 183 ? 12.247 8.827 -13.662 1.00 94.31 183 PRO A C 1
ATOM 1366 O O . PRO A 1 183 ? 11.829 8.777 -14.822 1.00 94.31 183 PRO A O 1
ATOM 1369 N N . PHE A 1 184 ? 11.663 8.185 -12.663 1.00 92.69 184 PHE A N 1
ATOM 1370 C CA . PHE A 1 184 ? 10.363 7.546 -12.718 1.00 92.69 184 PHE A CA 1
ATOM 1371 C C . PHE A 1 184 ? 9.484 8.153 -11.631 1.00 92.69 184 PHE A C 1
ATOM 1373 O O . PHE A 1 184 ? 9.822 8.072 -10.451 1.00 92.69 184 PHE A O 1
ATOM 1380 N N . VAL A 1 185 ? 8.365 8.752 -12.031 1.00 95.06 185 VAL A N 1
ATOM 1381 C CA . VAL A 1 185 ? 7.404 9.369 -11.115 1.00 95.06 185 VAL A CA 1
ATOM 1382 C C . VAL A 1 185 ? 6.162 8.489 -11.034 1.00 95.06 185 VAL A C 1
ATOM 1384 O O . VAL A 1 185 ? 5.597 8.085 -12.052 1.00 95.06 185 VAL A O 1
ATOM 1387 N N . SER A 1 186 ? 5.730 8.198 -9.813 1.00 95.44 186 SER A N 1
ATOM 1388 C CA . SER A 1 186 ? 4.478 7.501 -9.529 1.00 95.44 186 SER A CA 1
ATOM 1389 C C . SER A 1 186 ? 3.659 8.288 -8.523 1.00 95.44 186 SER A C 1
ATOM 1391 O O . SER A 1 186 ? 4.208 8.944 -7.635 1.00 95.44 186 SER A O 1
ATOM 1393 N N . VAL A 1 187 ? 2.339 8.195 -8.651 1.00 97.31 187 VAL A N 1
ATOM 1394 C CA . VAL A 1 187 ? 1.412 8.663 -7.629 1.00 97.31 187 VAL A CA 1
ATOM 1395 C C . VAL A 1 187 ? 0.955 7.486 -6.791 1.00 97.31 187 VAL A C 1
ATOM 1397 O O . VAL A 1 187 ? 0.586 6.433 -7.312 1.00 97.31 187 VAL A O 1
ATOM 1400 N N . VAL A 1 188 ? 0.921 7.685 -5.478 1.00 96.56 188 VAL A N 1
ATOM 1401 C CA . VAL A 1 188 ? 0.324 6.727 -4.554 1.00 96.56 188 VAL A CA 1
ATOM 1402 C C . VAL A 1 188 ? -0.710 7.429 -3.696 1.00 96.56 188 VAL A C 1
ATOM 1404 O O . VAL A 1 188 ? -0.416 8.450 -3.077 1.00 96.56 188 VAL A O 1
ATOM 1407 N N . ASN A 1 189 ? -1.914 6.870 -3.633 1.00 97.94 189 ASN A N 1
ATOM 1408 C CA . ASN A 1 189 ? -2.903 7.206 -2.622 1.00 97.94 189 ASN A CA 1
ATOM 1409 C C . ASN A 1 189 ? -2.837 6.174 -1.493 1.00 97.94 189 ASN A C 1
ATOM 1411 O O . ASN A 1 189 ? -3.011 4.983 -1.749 1.00 97.94 189 ASN A O 1
ATOM 1415 N N . ALA A 1 190 ? -2.594 6.628 -0.265 1.00 97.19 190 ALA A N 1
ATOM 1416 C CA . ALA A 1 190 ? -2.619 5.794 0.927 1.00 97.19 190 ALA A CA 1
ATOM 1417 C C . ALA A 1 190 ? -3.813 6.173 1.804 1.00 97.19 190 ALA A C 1
ATOM 1419 O O . ALA A 1 190 ? -3.991 7.338 2.165 1.00 97.19 190 ALA A O 1
ATOM 1420 N N . THR A 1 191 ? -4.594 5.168 2.183 1.00 98.00 191 THR A N 1
ATOM 1421 C CA . THR A 1 191 ? -5.767 5.309 3.041 1.00 98.00 191 THR A CA 1
ATOM 1422 C C . THR A 1 191 ? -5.612 4.423 4.269 1.00 98.00 191 THR A C 1
ATOM 1424 O O . THR A 1 191 ? -5.573 3.196 4.181 1.00 98.00 191 THR A O 1
ATOM 1427 N N . LEU A 1 192 ? -5.524 5.055 5.436 1.00 97.50 192 LEU A N 1
ATOM 1428 C CA . LEU A 1 192 ? -5.568 4.390 6.731 1.00 97.50 192 LEU A CA 1
ATOM 1429 C C . LEU A 1 192 ? -7.025 4.129 7.092 1.00 97.50 192 LEU A C 1
ATOM 1431 O O . LEU A 1 192 ? -7.821 5.067 7.120 1.00 97.50 192 LEU A O 1
ATOM 1435 N N . VAL A 1 193 ? -7.366 2.881 7.399 1.00 97.19 193 VAL A N 1
ATOM 1436 C CA . VAL A 1 193 ? -8.730 2.479 7.748 1.00 97.19 193 VAL A CA 1
ATOM 1437 C C . VAL A 1 193 ? -8.736 1.823 9.121 1.00 97.19 193 VAL A C 1
ATOM 1439 O O . VAL A 1 193 ? -8.099 0.790 9.332 1.00 97.19 193 VAL A O 1
ATOM 1442 N N . HIS A 1 194 ? -9.494 2.401 10.049 1.00 95.56 194 HIS A N 1
ATOM 1443 C CA . HIS A 1 194 ? -9.808 1.780 11.327 1.00 95.56 194 HIS A CA 1
ATOM 1444 C C . HIS A 1 194 ? -11.062 0.914 11.186 1.00 95.56 194 HIS A C 1
ATOM 1446 O O . HIS A 1 194 ? -12.178 1.410 11.005 1.00 95.56 194 HIS A O 1
ATOM 1452 N N . LEU A 1 195 ? -10.869 -0.402 11.265 1.00 94.69 195 LEU A N 1
ATOM 1453 C CA . LEU A 1 195 ? -11.916 -1.379 11.001 1.00 94.69 195 LEU A CA 1
ATOM 1454 C C . LEU A 1 195 ? -11.817 -2.543 11.981 1.00 94.69 195 LEU A C 1
ATOM 1456 O O . LEU A 1 195 ? -10.804 -3.235 12.036 1.00 94.69 195 LEU A O 1
ATOM 1460 N N . ARG A 1 196 ? -12.891 -2.767 12.750 1.00 93.19 196 ARG A N 1
ATOM 1461 C CA . ARG A 1 196 ? -13.003 -3.871 13.724 1.00 93.19 196 ARG A CA 1
ATOM 1462 C C . ARG A 1 196 ? -11.818 -3.918 14.706 1.00 93.19 196 ARG A C 1
ATOM 1464 O O . ARG A 1 196 ? -11.275 -4.988 14.971 1.00 93.19 196 ARG A O 1
ATOM 1471 N N . GLY A 1 197 ? -11.398 -2.752 15.201 1.00 93.19 197 GLY A N 1
ATOM 1472 C CA . GLY A 1 197 ? -10.278 -2.626 16.131 1.00 93.19 197 GLY A CA 1
ATOM 1473 C C . GLY A 1 197 ? -8.905 -2.907 15.515 1.00 93.19 197 GLY A C 1
ATOM 1474 O O . GLY A 1 197 ? -7.966 -3.208 16.246 1.00 93.19 197 GLY A O 1
ATOM 1475 N N . LYS A 1 198 ? -8.764 -2.863 14.185 1.00 95.19 198 LYS A N 1
ATOM 1476 C CA . LYS A 1 198 ? -7.486 -3.027 13.476 1.00 95.19 198 LYS A CA 1
ATOM 1477 C C . LYS A 1 198 ? -7.205 -1.830 12.578 1.00 95.19 198 LYS A C 1
ATOM 1479 O O . LYS A 1 198 ? -8.127 -1.138 12.147 1.00 95.19 198 LYS A O 1
ATOM 1484 N N . LEU A 1 199 ? -5.920 -1.625 12.295 1.00 95.62 199 LEU A N 1
ATOM 1485 C CA . LEU A 1 199 ? -5.441 -0.666 11.308 1.00 95.62 199 LEU A CA 1
ATOM 1486 C C . LEU A 1 199 ? -5.154 -1.389 9.993 1.00 95.62 199 LEU A C 1
ATOM 1488 O O . LEU A 1 199 ? -4.272 -2.247 9.945 1.00 95.62 199 LEU A O 1
ATOM 1492 N N . LEU A 1 200 ? -5.876 -1.023 8.940 1.00 97.06 200 LEU A N 1
ATOM 1493 C CA . LEU A 1 200 ? -5.554 -1.400 7.568 1.00 97.06 200 LEU A CA 1
ATOM 1494 C C . LEU A 1 200 ? -4.926 -0.198 6.862 1.00 97.06 200 LEU A C 1
ATOM 1496 O O . LEU A 1 200 ? -5.301 0.948 7.116 1.00 97.06 200 LEU A O 1
ATOM 1500 N N . ILE A 1 201 ? -3.994 -0.471 5.959 1.00 97.31 201 ILE A N 1
ATOM 1501 C CA . ILE A 1 201 ? -3.388 0.512 5.069 1.00 97.31 201 ILE A CA 1
ATOM 1502 C C . ILE A 1 201 ? -3.702 0.075 3.642 1.00 97.31 201 ILE A C 1
ATOM 1504 O O . ILE A 1 201 ? -3.247 -0.977 3.193 1.00 97.31 201 ILE A O 1
ATOM 1508 N N . LEU A 1 202 ? -4.527 0.854 2.955 1.00 97.81 202 LEU A N 1
ATOM 1509 C CA . LEU A 1 202 ? -4.946 0.596 1.586 1.00 97.81 202 LEU A CA 1
ATOM 1510 C C . LEU A 1 202 ? -4.172 1.518 0.653 1.00 97.81 202 LEU A C 1
ATOM 1512 O O . LEU A 1 202 ? -4.171 2.733 0.836 1.00 97.81 202 LEU A O 1
ATOM 1516 N N . TYR A 1 203 ? -3.527 0.939 -0.349 1.00 97.88 203 TYR A N 1
ATOM 1517 C CA . TYR A 1 203 ? -2.753 1.669 -1.339 1.00 97.88 203 TYR A CA 1
ATOM 1518 C C . TYR A 1 203 ? -3.387 1.540 -2.718 1.00 97.88 203 TYR A C 1
ATOM 1520 O O . TYR A 1 203 ? -3.698 0.428 -3.148 1.00 97.88 203 TYR A O 1
ATOM 1528 N N . ALA A 1 204 ? -3.502 2.661 -3.426 1.00 98.19 204 ALA A N 1
ATOM 1529 C CA . ALA A 1 204 ? -3.760 2.716 -4.860 1.00 98.19 204 ALA A CA 1
ATOM 1530 C C . ALA A 1 204 ? -2.559 3.378 -5.545 1.00 98.19 204 ALA A C 1
ATOM 1532 O O . ALA A 1 204 ? -2.228 4.527 -5.250 1.00 98.19 204 ALA A O 1
ATOM 1533 N N . PHE A 1 205 ? -1.892 2.641 -6.429 1.00 97.31 205 PHE A N 1
ATOM 1534 C CA . PHE A 1 205 ? -0.702 3.088 -7.153 1.00 97.31 205 PHE A CA 1
ATOM 1535 C C . PHE A 1 205 ? -1.073 3.416 -8.594 1.00 97.31 205 PHE A C 1
ATOM 1537 O O . PHE A 1 205 ? -1.770 2.619 -9.225 1.00 97.31 205 PHE A O 1
ATOM 1544 N N . GLY A 1 206 ? -0.579 4.541 -9.108 1.00 97.12 206 GLY A N 1
ATOM 1545 C CA . GLY A 1 206 ? -0.765 5.000 -10.483 1.00 97.12 206 GLY A CA 1
ATOM 1546 C C . GLY A 1 206 ? 0.497 5.646 -11.065 1.00 97.12 206 GLY A C 1
ATOM 1547 O O . GLY A 1 206 ? 1.504 5.839 -10.371 1.00 97.12 206 GLY A O 1
ATOM 1548 N N . GLY A 1 207 ? 0.444 5.993 -12.352 1.00 95.94 207 GLY A N 1
ATOM 1549 C CA . GLY A 1 207 ? 1.471 6.814 -13.000 1.00 95.94 207 GLY A CA 1
ATOM 1550 C C . GLY A 1 207 ? 1.472 8.272 -12.519 1.00 95.94 207 GLY A C 1
ATOM 1551 O O . GLY A 1 207 ? 0.653 8.670 -11.696 1.00 95.94 207 GLY A O 1
ATOM 1552 N N . GLU A 1 208 ? 2.391 9.079 -13.053 1.00 96.12 208 GLU A N 1
ATOM 1553 C CA . GLU A 1 208 ? 2.513 10.517 -12.753 1.00 96.12 208 GLU A CA 1
ATOM 1554 C C . GLU A 1 208 ? 1.197 11.289 -12.955 1.00 96.12 208 GLU A C 1
ATOM 1556 O O . GLU A 1 208 ? 0.801 12.076 -12.098 1.00 96.12 208 GLU A O 1
ATOM 1561 N N . ASP A 1 209 ? 0.475 10.994 -14.038 1.00 97.75 209 ASP A N 1
ATOM 1562 C CA . ASP A 1 209 ? -0.772 11.679 -14.406 1.00 97.75 209 ASP A CA 1
ATOM 1563 C C . ASP A 1 209 ? -2.027 11.089 -13.728 1.00 97.75 209 ASP A C 1
ATOM 1565 O O . ASP A 1 209 ? -3.145 11.548 -13.961 1.00 97.75 209 ASP A O 1
ATOM 1569 N N . ASP A 1 210 ? -1.875 10.064 -12.885 1.00 98.12 210 ASP A N 1
ATOM 1570 C CA . ASP A 1 210 ? -2.990 9.287 -12.330 1.00 98.12 210 ASP A CA 1
ATOM 1571 C C . ASP A 1 210 ? -3.463 9.789 -10.952 1.00 98.12 210 ASP A C 1
ATOM 1573 O O . ASP A 1 210 ? -4.127 9.048 -10.227 1.00 98.12 210 ASP A O 1
ATOM 1577 N N . LEU A 1 211 ? -3.156 11.032 -10.558 1.00 98.25 211 LEU A N 1
ATOM 1578 C CA . LEU A 1 211 ? -3.527 11.540 -9.230 1.00 98.25 211 LEU A CA 1
ATOM 1579 C C . LEU A 1 211 ? -5.030 11.456 -8.965 1.00 98.25 211 LEU A C 1
ATOM 1581 O O . LEU A 1 211 ? -5.436 10.903 -7.948 1.00 98.25 211 LEU A O 1
ATOM 1585 N N . GLU A 1 212 ? -5.860 11.990 -9.858 1.00 98.50 212 GLU A N 1
ATOM 1586 C CA . GLU A 1 212 ? -7.316 11.960 -9.674 1.00 98.50 212 GLU A CA 1
ATOM 1587 C C . GLU A 1 212 ? -7.839 10.520 -9.666 1.00 98.50 212 GLU A C 1
ATOM 1589 O O . GLU A 1 212 ? -8.585 10.141 -8.764 1.00 98.50 212 GLU A O 1
ATOM 1594 N N . TRP A 1 213 ? -7.341 9.679 -10.580 1.00 98.25 213 TRP A N 1
ATOM 1595 C CA . TRP A 1 213 ? -7.690 8.260 -10.621 1.00 98.25 213 TRP A CA 1
ATOM 1596 C C . TRP A 1 213 ? -7.340 7.537 -9.312 1.00 98.25 213 TRP A C 1
ATOM 1598 O O . TRP A 1 213 ? -8.173 6.804 -8.783 1.00 98.25 213 TRP A O 1
ATOM 1608 N N . ALA A 1 214 ? -6.138 7.740 -8.765 1.00 98.19 214 ALA A N 1
ATOM 1609 C CA . ALA A 1 214 ? -5.684 7.046 -7.560 1.00 98.19 214 ALA A CA 1
ATOM 1610 C C . ALA A 1 214 ? -6.547 7.405 -6.343 1.00 98.19 214 ALA A C 1
ATOM 1612 O O . ALA A 1 214 ? -6.805 6.554 -5.491 1.00 98.19 214 ALA A O 1
ATOM 1613 N N . ARG A 1 215 ? -7.021 8.654 -6.283 1.00 98.38 215 ARG A N 1
ATOM 1614 C CA . ARG A 1 215 ? -7.917 9.148 -5.232 1.00 98.38 215 ARG A CA 1
ATOM 1615 C C . ARG A 1 215 ? -9.311 8.556 -5.365 1.00 98.38 215 ARG A C 1
ATOM 1617 O O . ARG A 1 215 ? -9.806 7.950 -4.421 1.00 98.38 215 ARG A O 1
ATOM 1624 N N . GLU A 1 216 ? -9.918 8.672 -6.542 1.00 98.44 216 GLU A N 1
ATOM 1625 C CA . GLU A 1 216 ? -11.274 8.175 -6.793 1.00 98.44 216 GLU A CA 1
ATOM 1626 C C . GLU A 1 216 ? -11.356 6.653 -6.656 1.00 98.44 216 GLU A C 1
ATOM 1628 O O . GLU A 1 216 ? -12.226 6.125 -5.962 1.00 98.44 216 GLU A O 1
ATOM 1633 N N . ALA A 1 217 ? -10.416 5.932 -7.270 1.00 98.31 217 ALA A N 1
ATOM 1634 C CA . ALA A 1 217 ? -10.390 4.479 -7.219 1.00 98.31 217 ALA A CA 1
ATOM 1635 C C . ALA A 1 217 ? -10.002 3.968 -5.820 1.00 98.31 217 ALA A C 1
ATOM 1637 O O . ALA A 1 217 ? -10.550 2.966 -5.358 1.00 98.31 217 ALA A O 1
ATOM 1638 N N . GLY A 1 218 ? -9.107 4.674 -5.118 1.00 98.19 218 GLY A N 1
ATOM 1639 C CA . GLY A 1 218 ? -8.766 4.397 -3.722 1.00 98.19 218 GLY A CA 1
ATOM 1640 C C . GLY A 1 218 ? -9.954 4.576 -2.773 1.00 98.19 218 GLY A C 1
ATOM 1641 O O . GLY A 1 218 ? -10.205 3.699 -1.944 1.00 98.19 218 GLY A O 1
ATOM 1642 N N . ALA A 1 219 ? -10.721 5.657 -2.928 1.00 98.38 219 ALA A N 1
ATOM 1643 C CA . ALA A 1 219 ? -11.933 5.916 -2.153 1.00 98.38 219 ALA A CA 1
ATOM 1644 C C . ALA A 1 219 ? -13.010 4.852 -2.419 1.00 98.38 219 ALA A C 1
ATOM 1646 O O . ALA A 1 219 ? -13.496 4.211 -1.484 1.00 98.38 219 ALA A O 1
ATOM 1647 N N . ALA A 1 220 ? -13.305 4.573 -3.694 1.00 98.19 220 ALA A N 1
ATOM 1648 C CA . ALA A 1 220 ? -14.284 3.560 -4.088 1.00 98.19 220 ALA A CA 1
ATOM 1649 C C . ALA A 1 220 ? -13.919 2.161 -3.564 1.00 98.19 220 ALA A C 1
ATOM 1651 O O . ALA A 1 220 ? -14.771 1.421 -3.063 1.00 98.19 220 ALA A O 1
ATOM 1652 N N . TRP A 1 221 ? -12.637 1.794 -3.630 1.00 98.25 221 TRP A N 1
ATOM 1653 C CA . TRP A 1 221 ? -12.171 0.524 -3.087 1.00 98.25 221 TRP A CA 1
ATOM 1654 C C . TRP A 1 221 ? -12.224 0.489 -1.555 1.00 98.25 221 TRP A C 1
ATOM 1656 O O . TRP A 1 221 ? -12.655 -0.510 -0.979 1.00 98.25 221 TRP A O 1
ATOM 1666 N N . THR A 1 222 ? -11.877 1.589 -0.885 1.00 98.06 222 THR A N 1
ATOM 1667 C CA . THR A 1 222 ? -12.015 1.721 0.574 1.00 98.06 222 THR A CA 1
ATOM 1668 C C . THR A 1 222 ? -13.466 1.532 1.015 1.00 98.06 222 THR A C 1
ATOM 1670 O O . THR A 1 222 ? -13.731 0.811 1.980 1.00 98.06 222 THR A O 1
ATOM 1673 N N . ASP A 1 223 ? -14.424 2.116 0.294 1.00 97.50 223 ASP A N 1
ATOM 1674 C CA . ASP A 1 223 ? -15.853 1.912 0.536 1.00 97.50 223 ASP A CA 1
ATOM 1675 C C . ASP A 1 223 ? -16.268 0.450 0.386 1.00 97.50 223 ASP A C 1
ATOM 1677 O O . ASP A 1 223 ? -16.999 -0.070 1.237 1.00 97.50 223 ASP A O 1
ATOM 1681 N N . ALA A 1 224 ? -15.768 -0.238 -0.642 1.00 97.50 224 ALA A N 1
ATOM 1682 C CA . ALA A 1 224 ? -16.021 -1.660 -0.843 1.00 97.50 224 ALA A CA 1
ATOM 1683 C C . ALA A 1 224 ? -15.450 -2.510 0.306 1.00 97.50 224 ALA A C 1
ATOM 1685 O O . ALA A 1 224 ? -16.148 -3.382 0.830 1.00 97.50 224 ALA A O 1
ATOM 1686 N N . VAL A 1 225 ? -14.220 -2.228 0.754 1.00 97.19 225 VAL A N 1
ATOM 1687 C CA . VAL A 1 225 ? -13.588 -2.911 1.896 1.00 97.19 225 VAL A CA 1
ATOM 1688 C C . VAL A 1 225 ? -14.381 -2.673 3.181 1.00 97.19 225 VAL A C 1
ATOM 1690 O O . VAL A 1 225 ? -14.687 -3.625 3.896 1.00 97.19 225 VAL A O 1
ATOM 1693 N N . VAL A 1 226 ? -14.769 -1.433 3.485 1.00 96.06 226 VAL A N 1
ATOM 1694 C CA . VAL A 1 226 ? -15.559 -1.134 4.691 1.00 96.06 226 VAL A CA 1
ATOM 1695 C C . VAL A 1 226 ? -16.934 -1.805 4.633 1.00 96.06 226 VAL A C 1
ATOM 1697 O O . VAL A 1 226 ? -17.373 -2.385 5.626 1.00 96.06 226 VAL A O 1
ATOM 1700 N N . SER A 1 227 ? -17.589 -1.790 3.471 1.00 95.81 227 SER A N 1
ATOM 1701 C CA . SER A 1 227 ? -18.904 -2.413 3.277 1.00 95.81 227 SER A CA 1
ATOM 1702 C C . SER A 1 227 ? -18.863 -3.936 3.420 1.00 95.81 227 SER A C 1
ATOM 1704 O O . SER A 1 227 ? -19.786 -4.524 3.979 1.00 95.81 227 SER A O 1
ATOM 1706 N N . ALA A 1 228 ? -17.782 -4.578 2.967 1.00 96.25 228 ALA A N 1
ATOM 1707 C CA . ALA A 1 228 ? -17.578 -6.021 3.095 1.00 96.25 228 ALA A CA 1
ATOM 1708 C C . ALA A 1 228 ? -17.285 -6.476 4.539 1.00 96.25 228 ALA A C 1
ATOM 1710 O O . ALA A 1 228 ? -17.346 -7.668 4.834 1.00 96.25 228 ALA A O 1
ATOM 1711 N N . ASN A 1 229 ? -16.981 -5.544 5.447 1.00 95.44 229 ASN A N 1
ATOM 1712 C CA . ASN A 1 229 ? -16.578 -5.830 6.824 1.00 95.44 229 ASN A CA 1
ATOM 1713 C C . ASN A 1 229 ? -17.393 -5.000 7.831 1.00 95.44 229 ASN A C 1
ATOM 1715 O O . ASN A 1 229 ? -16.823 -4.189 8.571 1.00 95.44 229 ASN A O 1
ATOM 1719 N N . PRO A 1 230 ? -18.726 -5.182 7.891 1.00 91.69 230 PRO A N 1
ATOM 1720 C CA . PRO A 1 230 ? -19.561 -4.431 8.817 1.00 91.69 230 PRO A CA 1
ATOM 1721 C C . PRO A 1 230 ? -19.113 -4.663 10.267 1.00 91.69 230 PRO A C 1
ATOM 1723 O O . PRO A 1 230 ? -18.737 -5.771 10.660 1.00 91.69 230 PRO A O 1
ATOM 1726 N N . GLY A 1 231 ? -19.160 -3.604 11.078 1.00 83.12 231 GLY A N 1
ATOM 1727 C CA . GLY A 1 231 ? -18.868 -3.704 12.506 1.00 83.12 231 GLY A CA 1
ATOM 1728 C C . GLY A 1 231 ? -19.826 -4.679 13.196 1.00 83.12 231 GLY A C 1
ATOM 1729 O O . GLY A 1 231 ? -21.025 -4.689 12.917 1.00 83.12 231 GLY A O 1
ATOM 1730 N N . THR A 1 232 ? -19.308 -5.505 14.105 1.00 75.12 232 THR A N 1
ATOM 1731 C CA . THR A 1 232 ? -20.150 -6.390 14.916 1.00 75.12 232 THR A CA 1
ATOM 1732 C C . THR A 1 232 ? -20.949 -5.545 15.918 1.00 75.12 232 THR A C 1
ATOM 1734 O O . THR A 1 232 ? -20.369 -4.641 16.525 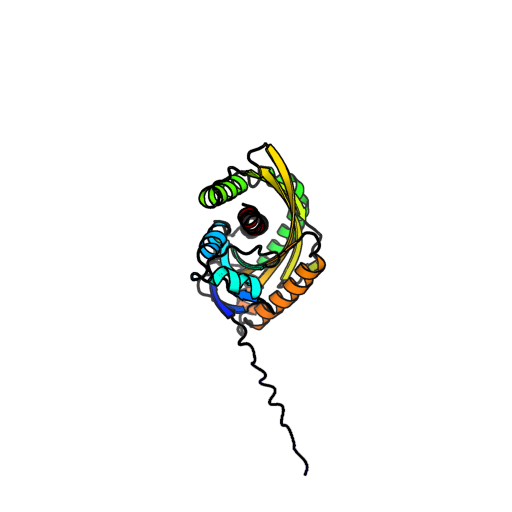1.00 75.12 232 THR A O 1
ATOM 1737 N N . PRO A 1 233 ? -22.241 -5.823 16.171 1.00 60.41 233 PRO A N 1
ATOM 1738 C CA . PRO A 1 233 ? -22.968 -5.183 17.266 1.00 60.41 233 PRO A CA 1
ATOM 1739 C C . PRO A 1 233 ? -22.190 -5.311 18.587 1.00 60.41 233 PRO A C 1
ATOM 1741 O O . PRO A 1 233 ? -21.853 -6.417 19.003 1.00 60.41 233 PRO A O 1
ATOM 1744 N N . GLY A 1 234 ? -21.864 -4.178 19.217 1.00 60.38 234 GLY A N 1
ATOM 1745 C CA . GLY A 1 234 ? -21.037 -4.116 20.430 1.00 60.38 234 GLY A CA 1
ATOM 1746 C C . GLY A 1 234 ? -19.562 -3.765 20.207 1.00 60.3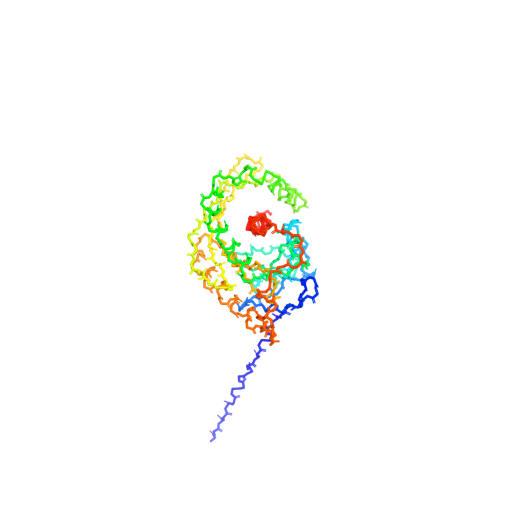8 234 GLY A C 1
ATOM 1747 O O . GLY A 1 234 ? -18.899 -3.419 21.183 1.00 60.38 234 GLY A O 1
ATOM 1748 N N . SER A 1 235 ? -19.062 -3.752 18.961 1.00 66.25 235 SER A N 1
ATOM 1749 C CA . SER A 1 235 ? -17.681 -3.331 18.676 1.00 66.25 235 SER A CA 1
ATOM 1750 C C . SER A 1 235 ? -17.415 -1.918 19.195 1.00 66.25 235 SER A C 1
ATOM 1752 O O . SER A 1 235 ? -16.395 -1.700 19.828 1.00 66.25 235 SER A O 1
ATOM 1754 N N . SER A 1 236 ? -18.398 -1.014 19.097 1.00 63.84 236 SER A N 1
ATOM 1755 C CA . SER A 1 236 ? -18.296 0.370 19.577 1.00 63.84 236 SER A CA 1
ATOM 1756 C C . SER A 1 236 ? -17.978 0.509 21.070 1.00 63.84 236 SER A C 1
ATOM 1758 O O . SER A 1 236 ? -17.414 1.521 21.469 1.00 63.84 236 SER A O 1
ATOM 1760 N N . LEU A 1 237 ? -18.357 -0.465 21.909 1.00 66.94 237 LEU A N 1
ATOM 1761 C CA . LEU A 1 237 ? -18.045 -0.439 23.342 1.00 66.94 237 LEU A CA 1
ATOM 1762 C C . LEU A 1 237 ? -16.606 -0.887 23.599 1.00 66.94 237 LEU A C 1
ATOM 1764 O O . LEU A 1 237 ? -15.908 -0.259 24.386 1.00 66.94 237 LEU A O 1
ATOM 1768 N N . THR A 1 238 ? -16.148 -1.937 22.918 1.00 65.50 238 THR A N 1
ATOM 1769 C CA . THR A 1 238 ? -14.744 -2.375 22.955 1.00 65.50 238 THR A CA 1
ATOM 1770 C C . THR A 1 238 ? -13.799 -1.361 22.311 1.00 65.50 238 THR A C 1
ATOM 1772 O O . THR A 1 238 ? -12.735 -1.116 22.863 1.00 65.50 238 THR A O 1
ATOM 1775 N N . ASP A 1 239 ? -14.213 -0.712 21.220 1.00 68.12 239 ASP A N 1
ATOM 1776 C CA . ASP A 1 239 ? -13.446 0.318 20.501 1.00 68.12 239 ASP A CA 1
ATOM 1777 C C . ASP A 1 239 ? -13.319 1.619 21.319 1.00 68.12 239 ASP A C 1
ATOM 1779 O O . ASP A 1 239 ? -12.452 2.451 21.045 1.00 68.12 239 ASP A O 1
ATOM 1783 N N . ALA A 1 240 ? -14.190 1.812 22.318 1.00 68.94 240 ALA A N 1
ATOM 1784 C CA . ALA A 1 240 ? -14.164 2.954 23.230 1.00 68.94 240 ALA A CA 1
ATOM 1785 C C . ALA A 1 240 ? -13.282 2.726 24.469 1.00 68.94 240 ALA A C 1
ATOM 1787 O O . ALA A 1 240 ? -12.965 3.686 25.176 1.00 68.94 240 ALA A O 1
ATOM 1788 N N . LEU A 1 241 ? -12.901 1.478 24.762 1.00 72.31 241 LEU A N 1
ATOM 1789 C CA . LEU A 1 241 ? -12.040 1.170 25.898 1.00 72.31 241 LEU A CA 1
ATOM 1790 C C . LEU A 1 241 ? -10.565 1.338 25.506 1.00 72.31 241 LEU A C 1
ATOM 1792 O O . LEU A 1 241 ? -10.169 0.938 24.412 1.00 72.31 241 LEU A O 1
ATOM 1796 N N . PRO A 1 242 ? -9.727 1.910 26.389 1.00 66.50 242 PRO A N 1
ATOM 1797 C CA . PRO A 1 242 ? -8.297 1.993 26.138 1.00 66.50 242 PRO A CA 1
ATOM 1798 C C . PRO A 1 242 ? -7.687 0.591 26.044 1.00 66.50 242 PRO A C 1
ATOM 1800 O O . PRO A 1 242 ? -8.053 -0.316 26.796 1.00 66.50 242 PRO A O 1
ATOM 1803 N N . THR A 1 243 ? -6.733 0.439 25.131 1.00 67.88 243 THR A N 1
ATOM 1804 C CA . THR A 1 243 ? -6.047 -0.820 24.838 1.00 67.88 243 THR A CA 1
ATOM 1805 C C . THR A 1 243 ? -5.436 -1.423 26.107 1.00 67.88 243 THR A C 1
ATOM 1807 O O . THR A 1 243 ? -4.566 -0.831 26.747 1.00 67.88 243 THR A O 1
ATOM 1810 N N . ALA A 1 244 ? -5.916 -2.606 26.502 1.00 58.16 244 ALA A N 1
ATOM 1811 C CA . ALA A 1 244 ? -5.434 -3.336 27.672 1.00 58.16 244 ALA A CA 1
ATOM 1812 C C . ALA A 1 244 ? -4.121 -4.064 27.331 1.00 58.16 244 ALA A C 1
ATOM 1814 O O . ALA A 1 244 ? -4.105 -5.236 26.972 1.00 58.16 244 ALA A O 1
ATOM 1815 N N . GLY A 1 245 ? -3.012 -3.339 27.394 1.00 56.53 245 GLY A N 1
ATOM 1816 C CA . GLY A 1 245 ? -1.671 -3.804 27.041 1.00 56.53 245 GLY A CA 1
ATOM 1817 C C . GLY A 1 245 ? -0.754 -2.591 26.937 1.00 56.53 245 GLY A C 1
ATOM 1818 O O . GLY A 1 245 ? -1.253 -1.479 26.804 1.00 56.53 245 GLY A O 1
ATOM 1819 N N . GLY A 1 246 ? 0.563 -2.752 27.085 1.00 59.97 246 GLY A N 1
ATOM 1820 C CA . GLY A 1 246 ? 1.504 -1.621 27.104 1.00 59.97 246 GLY A CA 1
ATOM 1821 C C . GLY A 1 246 ? 1.271 -0.615 25.967 1.00 59.97 246 GLY A C 1
ATOM 1822 O O . GLY A 1 246 ? 0.803 -0.994 24.899 1.00 59.97 246 GLY A O 1
ATOM 1823 N N . ARG A 1 247 ? 1.583 0.668 26.210 1.00 73.38 247 ARG A N 1
ATOM 1824 C CA . ARG A 1 247 ? 1.454 1.755 25.224 1.00 73.38 247 ARG A CA 1
ATOM 1825 C C . ARG A 1 247 ? 2.222 1.399 23.948 1.00 73.38 247 ARG A C 1
ATOM 1827 O O . ARG A 1 247 ? 3.427 1.624 23.877 1.00 73.38 247 ARG A O 1
ATOM 1834 N N . ILE A 1 248 ? 1.527 0.840 22.961 1.00 83.06 248 ILE A N 1
ATOM 1835 C CA . ILE A 1 248 ? 2.033 0.760 21.597 1.00 83.06 248 ILE A CA 1
ATOM 1836 C C . ILE A 1 248 ? 2.153 2.200 21.122 1.00 83.06 248 ILE A C 1
ATOM 1838 O O . ILE A 1 248 ? 1.192 2.967 21.196 1.00 83.06 248 ILE A O 1
ATOM 1842 N N . ASP A 1 249 ? 3.343 2.572 20.662 1.00 86.50 249 ASP A N 1
ATOM 1843 C CA . ASP A 1 249 ? 3.533 3.824 19.943 1.00 86.50 249 ASP A CA 1
ATOM 1844 C C . ASP A 1 249 ? 2.937 3.654 18.542 1.00 86.50 249 ASP A C 1
ATOM 1846 O O . ASP A 1 249 ? 3.611 3.294 17.574 1.00 86.50 249 ASP A O 1
ATOM 1850 N N . TRP A 1 250 ? 1.617 3.817 18.471 1.00 84.69 250 TRP A N 1
ATOM 1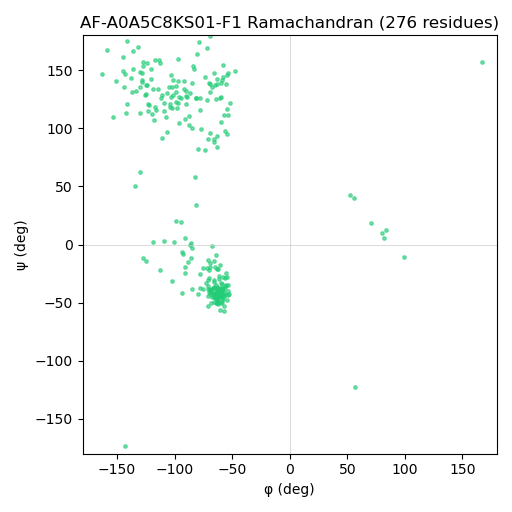851 C CA . TRP A 1 250 ? 0.843 3.646 17.250 1.00 84.69 250 TRP A CA 1
ATOM 1852 C C . TRP A 1 250 ? 1.298 4.594 16.146 1.00 84.69 250 TRP A C 1
ATOM 1854 O O . TRP A 1 250 ? 1.285 4.206 14.977 1.00 84.69 250 TRP A O 1
ATOM 1864 N N . ALA A 1 251 ? 1.747 5.796 16.511 1.00 84.19 251 ALA A N 1
ATOM 1865 C CA . ALA A 1 251 ? 2.334 6.743 15.581 1.00 84.19 251 ALA A CA 1
ATOM 1866 C C . ALA A 1 251 ? 3.588 6.140 14.941 1.00 84.19 251 ALA A C 1
ATOM 1868 O O . ALA A 1 251 ? 3.633 5.969 13.725 1.00 84.19 251 ALA A O 1
ATOM 1869 N N . GLN A 1 252 ? 4.566 5.712 15.741 1.00 84.50 252 GLN A N 1
ATOM 1870 C CA . GLN A 1 252 ? 5.806 5.146 15.213 1.00 84.50 252 GLN A CA 1
ATOM 1871 C C . GLN A 1 252 ? 5.579 3.853 14.412 1.00 84.50 252 GLN A C 1
ATOM 1873 O O . GLN A 1 252 ? 6.175 3.679 13.343 1.00 84.50 252 GLN A O 1
ATOM 1878 N N . ALA A 1 253 ? 4.730 2.948 14.911 1.00 83.00 253 ALA A N 1
ATOM 1879 C CA . ALA A 1 253 ? 4.414 1.691 14.235 1.00 83.00 253 ALA A CA 1
ATOM 1880 C C . ALA A 1 253 ? 3.755 1.938 12.869 1.00 83.00 253 ALA A C 1
ATOM 1882 O O . ALA A 1 253 ? 4.169 1.349 11.869 1.00 83.00 253 ALA A O 1
ATOM 1883 N N . THR A 1 254 ? 2.785 2.855 12.816 1.00 82.00 254 THR A N 1
ATOM 1884 C CA . THR A 1 254 ? 2.102 3.220 11.570 1.00 82.00 254 THR A CA 1
ATOM 1885 C C . THR A 1 254 ? 3.049 3.926 10.614 1.00 82.00 254 THR A C 1
ATOM 1887 O O . THR A 1 254 ? 3.092 3.565 9.446 1.00 82.00 254 THR A O 1
ATOM 1890 N N . MET A 1 255 ? 3.849 4.884 11.089 1.00 82.56 255 MET A N 1
ATOM 1891 C CA . MET A 1 255 ? 4.731 5.672 10.225 1.00 82.56 255 MET A CA 1
ATOM 1892 C C . MET A 1 255 ? 5.778 4.818 9.511 1.00 82.56 255 MET A C 1
ATOM 1894 O O . MET A 1 255 ? 6.009 5.000 8.314 1.00 82.56 255 MET A O 1
ATOM 1898 N N . ARG A 1 256 ? 6.380 3.850 10.214 1.00 79.44 256 ARG A N 1
ATOM 1899 C CA . ARG A 1 256 ? 7.325 2.908 9.595 1.00 79.44 256 ARG A CA 1
ATOM 1900 C C . ARG A 1 256 ? 6.648 2.057 8.526 1.00 79.44 256 ARG A C 1
ATOM 1902 O O . ARG A 1 256 ? 7.186 1.943 7.426 1.00 79.44 256 ARG A O 1
ATOM 1909 N N . GLY A 1 257 ? 5.473 1.512 8.831 1.00 79.19 257 GLY A N 1
ATOM 1910 C CA . GLY A 1 257 ? 4.732 0.676 7.893 1.00 79.19 257 GLY A CA 1
ATOM 1911 C C . GLY A 1 257 ? 4.240 1.439 6.665 1.00 79.19 257 GLY A C 1
ATOM 1912 O O . GLY A 1 257 ? 4.420 0.996 5.532 1.00 79.19 257 GLY A O 1
ATOM 1913 N N . LEU A 1 258 ? 3.678 2.626 6.884 1.00 83.19 258 LEU A N 1
ATOM 1914 C CA . LEU A 1 258 ? 3.083 3.478 5.862 1.00 83.19 258 LEU A CA 1
ATOM 1915 C C . LEU A 1 258 ? 4.108 3.920 4.812 1.00 83.19 258 LEU A C 1
ATOM 1917 O O . LEU A 1 258 ? 3.882 3.726 3.617 1.00 83.19 258 LEU A O 1
ATOM 1921 N N . LEU A 1 259 ? 5.245 4.465 5.257 1.00 78.31 259 LEU A N 1
ATOM 1922 C CA . LEU A 1 259 ? 6.293 4.981 4.372 1.00 78.31 259 LEU A CA 1
ATOM 1923 C C . LEU A 1 259 ? 7.005 3.885 3.597 1.00 78.31 259 LEU A C 1
ATOM 1925 O O . LEU A 1 259 ? 7.284 4.045 2.409 1.00 78.31 259 LEU A O 1
ATOM 1929 N N . THR A 1 260 ? 7.259 2.758 4.257 1.00 73.94 260 THR A N 1
ATOM 1930 C CA . THR A 1 260 ? 7.891 1.621 3.598 1.00 73.94 260 THR A CA 1
ATOM 1931 C C . THR A 1 260 ? 6.946 1.045 2.537 1.00 73.94 260 THR A C 1
ATOM 1933 O O . THR A 1 260 ? 7.368 0.840 1.406 1.00 73.94 260 THR A O 1
ATOM 1936 N N . GLY A 1 261 ? 5.648 0.890 2.827 1.00 79.44 261 GLY A N 1
ATOM 1937 C CA . GLY A 1 261 ? 4.675 0.414 1.835 1.00 79.44 261 GLY A CA 1
ATOM 1938 C C . GLY A 1 261 ? 4.519 1.337 0.614 1.00 79.44 261 GLY A C 1
ATOM 1939 O O . GLY A 1 261 ? 4.446 0.841 -0.511 1.00 79.44 261 GLY A O 1
ATOM 1940 N N . LEU A 1 262 ? 4.551 2.665 0.812 1.00 83.25 262 LEU A N 1
ATOM 1941 C CA . LEU A 1 262 ? 4.503 3.656 -0.277 1.00 83.25 262 LEU A CA 1
ATOM 1942 C C . LEU A 1 262 ? 5.644 3.457 -1.282 1.00 83.25 262 LEU A C 1
ATOM 1944 O O . LEU A 1 262 ? 5.406 3.280 -2.473 1.00 83.25 262 LEU A O 1
ATOM 1948 N N . VAL A 1 263 ? 6.888 3.485 -0.804 1.00 80.44 263 VAL A N 1
ATOM 1949 C CA . VAL A 1 263 ? 8.076 3.434 -1.666 1.00 80.44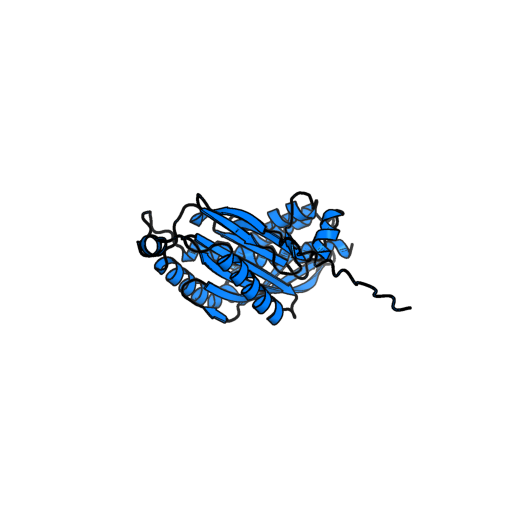 263 VAL A CA 1
ATOM 1950 C C . VAL A 1 263 ? 8.211 2.074 -2.327 1.00 80.44 263 VAL A C 1
ATOM 1952 O O . VAL A 1 263 ? 8.398 1.975 -3.538 1.00 80.44 263 VAL A O 1
ATOM 1955 N N . VAL A 1 264 ? 8.126 1.016 -1.527 1.00 77.75 264 VAL A N 1
ATOM 1956 C CA . VAL A 1 264 ? 8.397 -0.338 -2.000 1.00 77.75 264 VAL A CA 1
ATOM 1957 C C . VAL A 1 264 ? 7.351 -0.751 -3.033 1.00 77.75 264 VAL A C 1
ATOM 1959 O O . VAL A 1 264 ? 7.662 -1.394 -4.037 1.00 77.75 264 VAL A O 1
ATOM 1962 N N . GLY A 1 265 ? 6.124 -0.258 -2.872 1.00 80.50 265 GLY A N 1
ATOM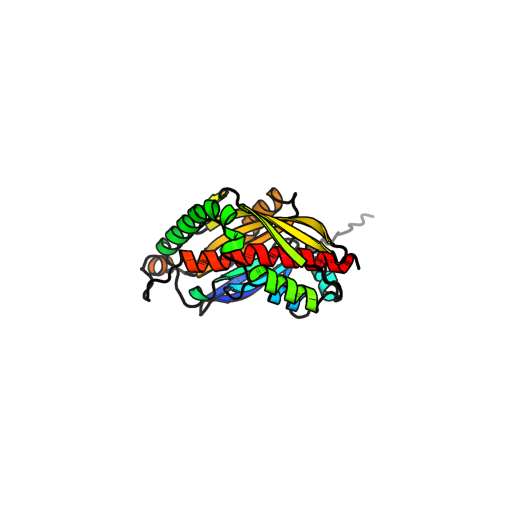 1963 C CA . GLY A 1 265 ? 5.100 -0.483 -3.859 1.00 80.50 265 GLY A CA 1
ATOM 1964 C C . GLY A 1 265 ? 5.351 0.179 -5.221 1.00 80.50 265 GLY A C 1
ATOM 1965 O O . GLY A 1 265 ? 4.940 -0.386 -6.238 1.00 80.50 265 GLY A O 1
ATOM 1966 N N . VAL A 1 266 ? 6.041 1.320 -5.260 1.00 83.69 266 VAL A N 1
ATOM 1967 C CA . VAL A 1 266 ? 6.444 1.998 -6.504 1.00 83.69 266 VAL A CA 1
ATOM 1968 C C . VAL A 1 266 ? 7.620 1.279 -7.164 1.00 83.69 266 VAL A C 1
ATOM 1970 O O . VAL A 1 266 ? 7.635 1.109 -8.383 1.00 83.69 266 VAL A O 1
ATOM 1973 N N . VAL A 1 267 ? 8.568 0.780 -6.368 1.00 80.69 267 VAL A N 1
ATOM 1974 C CA . VAL A 1 267 ? 9.706 -0.007 -6.865 1.00 80.69 267 VAL A CA 1
ATOM 1975 C C . VAL A 1 267 ? 9.233 -1.223 -7.672 1.00 80.69 267 VAL A C 1
ATOM 1977 O O . VAL A 1 267 ? 9.762 -1.477 -8.754 1.00 80.69 267 VAL A O 1
ATOM 1980 N N . ALA A 1 268 ? 8.189 -1.924 -7.215 1.00 80.06 268 ALA A N 1
ATOM 1981 C CA . ALA A 1 268 ? 7.615 -3.058 -7.943 1.00 80.06 268 ALA A CA 1
ATOM 1982 C C . ALA A 1 268 ? 7.227 -2.717 -9.394 1.00 80.06 268 ALA A C 1
ATOM 1984 O O . ALA A 1 268 ? 7.471 -3.506 -10.308 1.00 80.06 268 ALA A O 1
ATOM 1985 N N . VAL A 1 269 ? 6.665 -1.523 -9.612 1.00 83.56 269 VAL A N 1
ATOM 1986 C CA . VAL A 1 269 ? 6.260 -1.017 -10.935 1.00 83.56 269 VAL A CA 1
ATOM 1987 C C . VAL A 1 269 ? 7.488 -0.711 -11.800 1.00 83.56 269 VAL A C 1
ATOM 1989 O O . VAL A 1 269 ? 7.512 -1.017 -12.994 1.00 83.56 269 VAL A O 1
ATOM 1992 N N . VAL A 1 270 ? 8.546 -0.158 -11.200 1.00 83.50 270 VAL A N 1
ATOM 1993 C CA . VAL A 1 270 ? 9.805 0.116 -11.904 1.00 83.50 270 VAL A CA 1
ATOM 1994 C C . VAL A 1 270 ? 10.465 -1.167 -12.398 1.00 83.50 270 VAL A C 1
ATOM 1996 O O . VAL A 1 270 ? 10.777 -1.262 -13.587 1.00 83.50 270 VAL A O 1
ATOM 1999 N N . VAL A 1 271 ? 10.630 -2.167 -11.526 1.00 79.81 271 VAL A N 1
ATOM 2000 C CA . VAL A 1 271 ? 11.258 -3.453 -11.885 1.00 79.81 271 VAL A CA 1
ATOM 2001 C C . VAL A 1 271 ? 10.518 -4.115 -13.048 1.00 79.81 271 VAL A C 1
ATOM 2003 O O . VAL A 1 271 ? 11.126 -4.544 -14.032 1.00 79.81 271 VAL A O 1
ATOM 2006 N N . ALA A 1 272 ? 9.189 -4.113 -12.979 1.00 80.00 272 ALA A N 1
ATOM 2007 C CA . ALA A 1 272 ? 8.313 -4.561 -14.050 1.00 80.00 272 ALA A CA 1
ATOM 2008 C C . ALA A 1 272 ? 8.573 -3.859 -15.393 1.00 80.00 272 ALA A C 1
ATOM 2010 O O . ALA A 1 272 ? 8.697 -4.505 -16.439 1.00 80.00 272 ALA A O 1
ATOM 2011 N N . ARG A 1 273 ? 8.687 -2.528 -15.377 1.00 81.88 273 ARG A N 1
ATOM 2012 C CA . ARG A 1 273 ? 8.915 -1.716 -16.580 1.00 81.88 273 ARG A CA 1
ATOM 2013 C C . ARG A 1 273 ? 10.304 -1.940 -17.180 1.00 81.88 273 ARG A C 1
ATOM 2015 O O . ARG A 1 273 ? 10.435 -1.956 -18.405 1.00 81.88 273 ARG A O 1
ATOM 2022 N N . MET A 1 274 ? 11.326 -2.105 -16.341 1.00 80.56 274 MET A N 1
ATOM 2023 C CA . MET A 1 274 ? 12.707 -2.324 -16.778 1.00 80.56 274 MET A CA 1
ATOM 2024 C C . MET A 1 274 ? 12.862 -3.642 -17.535 1.00 80.56 274 MET A C 1
ATOM 2026 O O . MET A 1 274 ? 13.428 -3.650 -18.627 1.00 80.56 274 MET A O 1
ATOM 2030 N N . ARG A 1 275 ? 12.267 -4.728 -17.029 1.00 76.06 275 ARG A N 1
ATOM 2031 C CA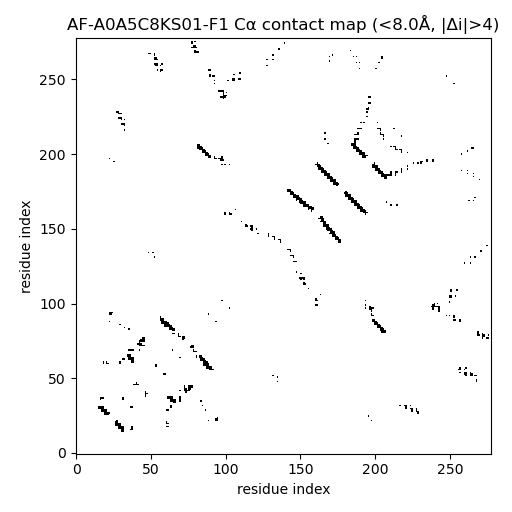 . ARG A 1 275 ? 12.343 -6.050 -17.669 1.00 76.06 275 ARG A CA 1
ATOM 2032 C C . ARG A 1 275 ? 11.735 -6.091 -19.073 1.00 76.06 275 ARG A C 1
ATOM 2034 O O . ARG A 1 275 ? 12.178 -6.870 -19.898 1.00 76.06 275 ARG A O 1
ATOM 2041 N N . LYS A 1 276 ? 10.734 -5.260 -19.368 1.00 71.88 276 LYS A N 1
ATOM 2042 C CA . LYS A 1 276 ? 10.111 -5.197 -20.704 1.00 71.88 276 LYS A CA 1
ATOM 2043 C C . LYS A 1 276 ? 11.013 -4.542 -21.762 1.00 71.88 276 LYS A C 1
ATOM 2045 O O . LYS A 1 276 ? 10.739 -4.677 -22.952 1.00 71.88 276 LYS A O 1
ATOM 2050 N N . ARG A 1 277 ? 12.017 -3.762 -21.345 1.00 67.12 277 ARG A N 1
ATOM 2051 C CA . ARG A 1 277 ? 12.909 -3.020 -22.252 1.00 67.12 277 ARG A CA 1
ATOM 2052 C C . ARG A 1 277 ? 14.161 -3.802 -22.661 1.00 67.12 277 ARG A C 1
ATOM 2054 O O . ARG A 1 277 ? 14.770 -3.403 -23.651 1.00 67.12 277 ARG A O 1
ATOM 2061 N N . GLY A 1 278 ? 14.538 -4.841 -21.913 1.00 58.38 278 GLY A N 1
ATOM 2062 C CA . GLY A 1 278 ? 15.634 -5.763 -22.241 1.00 58.38 278 GLY A CA 1
ATOM 2063 C C . GLY A 1 278 ? 15.121 -6.994 -22.965 1.00 58.38 278 GLY A C 1
ATOM 2064 O O . GLY A 1 278 ? 15.785 -7.405 -23.939 1.00 58.38 278 GLY A O 1
#

Foldseek 3Di:
DDDDDDPPPPPPVPPFDWFWFAQAPDIFIQTAFPQKDWDDPLLPPLNVLVVLLADPQKDWRTKIAGPVQSVVSNVRALALRQKIKTKMAGNLCSNWFAALVNVVVQLVLCQVCLVVCFPCVCPVCVCLQVSLQVSLVVPDVWNKGKDWPGKRWDHWDDDDSFKTKTKIKTWIWIATPVRDTDIFIKMKMWMWGNALRGTMIMIIIHGPPCNVVRVVSSVVSVVVRPVRRDHDVPSNVVSNDPIPDPDDPSNVSCVSNRSSSVHSVVSSSVSSVVVVVD

Secondary structure (DSSP, 8-state):
-----------------EEEEEETTEEEEEEPPTTEEE--TTSTTHHHHHHHTS-TTEEEEEEEEEHHHHHHHTTT-----SSEEEEEEEGGGTTPPPPHHHHHHHHHHHHHHHHHHHHHHHHH-HHHHHHHHHHHHHH-SS--EEEEEEEEEPPPSEESSSEEEEEEEEEEEEE-TT--EEEEEEEEEEEEEEETTEEEEEEEEEETT-HHHHHHHHHHHHHHHHHHSPPPTTHHHHTTSPPSSS---HHHHHHHHHHHHHHHHHHHHHHHHHHTT-

Mean predicted aligned error: 6.17 Å

Radius of gyration: 20.04 Å; Cα contacts (8 Å, |Δi|>4): 501; chains: 1; bounding box: 70×37×68 Å

Solvent-accessible surface area (backbone atoms only — not comparable to full-atom values): 15081 Å² total; per-residue (Å²): 140,85,84,83,81,80,82,78,78,77,78,73,73,72,76,73,57,60,44,76,35,68,51,60,93,47,76,44,42,45,58,45,47,90,72,35,32,70,64,45,83,77,17,45,63,40,36,69,53,54,58,73,33,49,33,94,48,35,44,78,62,47,40,32,28,35,45,70,38,41,59,40,14,61,72,46,36,63,43,50,57,62,44,36,37,38,35,30,30,34,52,91,46,35,83,48,62,44,20,54,66,56,47,53,51,30,52,52,40,51,64,58,42,48,78,48,45,56,80,37,49,69,78,76,43,64,64,56,41,55,53,53,33,51,58,42,53,77,74,37,101,55,77,49,44,54,41,80,75,46,47,50,64,48,76,70,80,44,80,58,91,41,38,40,27,34,38,29,43,41,32,33,35,40,27,42,81,88,66,53,71,47,81,45,57,29,23,37,23,43,33,40,34,61,52,91,35,34,64,38,39,38,38,16,38,21,38,65,89,27,53,67,56,19,49,54,54,38,50,56,38,50,51,49,32,52,67,61,49,68,74,57,94,65,47,70,62,63,31,67,42,79,62,94,62,79,89,71,58,54,42,62,47,46,52,56,24,53,56,39,41,57,54,34,51,51,48,54,30,49,57,21,47,54,63,75,75,111

Sequence (278 aa):
MKVILATLLLAVSGVAAATTARIGTTEFTVPAPEGFAPATADMVPLYPLLETFVADTNGELASFLSQADAARAMQGEIPEMSRRFSAQYPLAAADATLSTRDFAEVRQAVAAENAEIARTIHEKFPNLMDRANEGLSQLSDTAAVMSISELVPLPAHEDDERRHSYSAYVTLQITDDAGNSTPFVSVVNATLVHLRGKLLILYAFGGEDDLEWAREAGAAWTDAVVSANPGTPGSSLTDALPTAGGRIDWAQATMRGLLTGLVVGVVAVVVARMRKRG

pLDDT: mean 86.73, std 12.14, range [38.81, 98.5]